Protein 1XSQ (pdb70)

GO terms:
  GO:0050385 ureidoglycolate lyase activity (F, IDA)

Solvent-accessible surface area: 14877 Å² total

Nearest PDB structures (foldseek):
  1xsq-assembly1_A  TM=1.007E+00  e=2.973E-30  Escherichia coli
  1yqc-assembly1_B  TM=9.927E-01  e=8.361E-27  Escherichia coli O157:H7
  1xsr-assembly1_B  TM=9.888E-01  e=1.664E-26  Shigella flexneri
  2bdr-assembly1_B  TM=9.457E-01  e=3.604E-17  Pseudomonas putida KT2440
  4lej-assembly1_A  TM=6.011E-01  e=1.076E-01  Pinus koraiensis

InterPro domains:
  IPR007247 Ureidoglycolate lyase [PF04115] (2-153)
  IPR007247 Ureidoglycolate lyase [PIRSF017306] (1-160)
  IPR007247 Ureidoglycolate lyase [PTHR21221] (2-156)
  IPR011051 RmlC-like cupin domain superfamily [SSF51182] (2-156)
  IPR023525 Ureidoglycolate lyase, bacterial [MF_00616] (1-160)
  IPR024060 Ureidoglycolate lyase domain superfamily [G3DSA:2.60.120.480] (1-160)
  IPR047233 Ureidoglycolate amidohydrolase, cupin domain [cd20298] (52-141)

Foldseek 3Di:
DAEAAADDQVLCVVFFFKDFDPPADFDPPVTGRPDRGDKAFAPDPDKDKDKDWAFADDPQDKDWKWKFAQGIKKKWAWCLAKFKKWWAADDPAGDVVRTHMYIYDSRIITIGGHGIIIHDDHGHPGTIIITMMMRPVRMDMDTDPIDGYDYD/DAEAAADDQVLCVVFFFKDFDPPADFDPPVTHRPDRGDWFADPPFDKDKDKDWAFADDPFDKFWKWKFAQGTKKKWAKCLFKAKKWWAADDVGGPVVRIHMYIYDSRIITIGDHRIIIHPDHGHPGTIIITMIMGDPPMDMGTHHMDGYDHDD

Organism: Escherichia coli (strain K12) (NCBI:txid83333)

Secondary structure (DSSP, 8-state):
-EEEEE--HHHHTTTEEEE--TT---EE--EEEEEEEEE-BSS-S-EEEEEEEEPBPPSSPEEEEEEE-TTB-EEEE------EEEEEE-SSS-EEEEEEEEE--SS-EEEEPTT-EEPPP-BSSS-EEEEEEE-----EEEEEEEEEEE--/-EEEEE--HHHHTTTEEEE--TT---EE--EEEEEEEEE-B-TT--EEEEEEEEPEEPSS-EEEEEEE-TTB-EEEE------EEEEE--SSS--GGG-EEEE--SS-EEEEPTT-EEPPP-EESS-EEEEEEE-----EEEEEEEEEEE---

B-factor: mean 22.21, std 9.56, range [7.71, 62.04]

Structure (mmCIF, N/CA/C/O backbone):
data_1XSQ
#
_entry.id   1XSQ
#
_cell.length_a   43.194
_cell.length_b   45.273
_cell.length_c   51.801
_cell.angle_alpha   100.70
_cell.angle_beta   99.84
_cell.angle_gamma   117.19
#
_symmetry.space_group_name_H-M   'P 1'
#
loop_
_entity.id
_entity.type
_entity.pdbx_description
1 polymer 'Ureidoglycolate hydrolase'
2 water water
#
loop_
_atom_site.group_PDB
_atom_site.id
_atom_site.type_symbol
_atom_site.label_atom_id
_atom_site.label_alt_id
_atom_site.label_comp_id
_atom_site.label_asym_id
_atom_site.label_entity_id
_atom_site.label_seq_id
_atom_site.pdbx_PDB_ins_code
_atom_site.Cartn_x
_atom_site.Cartn_y
_atom_site.Cartn_z
_atom_site.occupancy
_atom_site.B_iso_or_equiv
_atom_site.auth_seq_id
_atom_site.auth_comp_id
_atom_site.auth_asym_id
_atom_site.auth_atom_id
_atom_site.pdbx_PDB_model_num
ATOM 9 N N . LYS A 1 2 ? 15.216 55.787 27.779 1.00 34.81 2 LYS A N 1
ATOM 10 C CA . LYS A 1 2 ? 15.729 55.970 26.426 1.00 32.52 2 LYS A CA 1
ATOM 11 C C . LYS A 1 2 ? 16.684 54.853 26.023 1.00 29.27 2 LYS A C 1
ATOM 12 O O . LYS A 1 2 ? 17.665 54.569 26.717 1.00 28.76 2 LYS A O 1
ATOM 18 N N . LEU A 1 3 ? 16.381 54.211 24.900 1.00 25.53 3 LEU A N 1
ATOM 19 C CA . LEU A 1 3 ? 17.215 53.140 24.379 1.00 22.51 3 LEU A CA 1
ATOM 20 C C . LEU A 1 3 ? 17.874 53.707 23.128 1.00 20.24 3 LEU A C 1
ATOM 21 O O . LEU A 1 3 ? 17.227 53.831 22.085 1.00 17.58 3 LEU A O 1
ATOM 26 N N . GLN A 1 4 ? 19.154 54.054 23.236 1.00 19.32 4 GLN A N 1
ATOM 27 C CA . GLN A 1 4 ? 19.891 54.643 22.119 1.00 20.02 4 GLN A CA 1
ATOM 28 C C . GLN A 1 4 ? 20.211 53.634 21.023 1.00 18.94 4 GLN A C 1
ATOM 29 O O . GLN A 1 4 ? 20.833 52.606 21.285 1.00 19.20 4 GLN A O 1
ATOM 35 N N . VAL A 1 5 ? 19.799 53.934 19.796 1.00 17.23 5 VAL A N 1
ATOM 36 C CA . VAL A 1 5 ? 20.047 53.032 18.674 1.00 15.38 5 VAL A CA 1
ATOM 37 C C . VAL A 1 5 ? 21.428 53.311 18.083 1.00 17.21 5 VAL A C 1
ATOM 38 O O . VAL A 1 5 ? 21.702 54.412 17.604 1.00 17.57 5 VAL A O 1
ATOM 42 N N . LEU A 1 6 ? 22.299 52.307 18.122 1.00 15.95 6 LEU A N 1
ATOM 43 C CA . LEU A 1 6 ? 23.661 52.456 17.623 1.00 15.27 6 LEU A CA 1
ATOM 44 C C . LEU A 1 6 ? 23.919 51.697 16.324 1.00 16.47 6 LEU A C 1
ATOM 45 O O . LEU A 1 6 ? 23.146 50.814 15.946 1.00 14.67 6 LEU A O 1
ATOM 50 N N . PRO A 1 7 ? 25.003 52.048 15.610 1.00 15.60 7 PRO A N 1
ATOM 51 C CA . PRO A 1 7 ? 25.320 51.365 14.352 1.00 14.83 7 PRO A CA 1
ATOM 52 C C . PRO A 1 7 ? 25.560 49.876 14.551 1.00 12.89 7 PRO A C 1
ATOM 53 O O . PRO A 1 7 ? 26.282 49.464 15.462 1.00 15.15 7 PRO A O 1
ATOM 57 N N . LEU A 1 8 ? 24.969 49.065 13.684 1.00 13.44 8 LEU A N 1
ATOM 58 C CA . LEU A 1 8 ? 25.145 47.626 13.784 1.00 13.27 8 LEU A CA 1
ATOM 59 C C . LEU A 1 8 ? 26.531 47.209 13.294 1.00 12.05 8 LEU A C 1
ATOM 60 O O . LEU A 1 8 ? 27.004 47.680 12.259 1.00 14.59 8 LEU A O 1
ATOM 65 N N . SER A 1 9 ? 27.186 46.335 14.051 1.00 14.14 9 SER A N 1
ATOM 66 C CA . SER A 1 9 ? 28.493 45.817 13.661 1.00 14.98 9 SER A CA 1
ATOM 67 C C . SER A 1 9 ? 28.537 44.374 14.150 1.00 14.29 9 SER A C 1
ATOM 68 O O . SER A 1 9 ? 27.850 44.019 15.109 1.00 15.14 9 SER A O 1
ATOM 71 N N . GLN A 1 10 ? 29.324 43.539 13.481 1.00 16.20 10 GLN A N 1
ATOM 72 C CA . GLN A 1 10 ? 29.436 42.139 13.874 1.00 16.63 10 GLN A CA 1
ATOM 73 C C . GLN A 1 10 ? 29.984 41.989 15.293 1.00 17.73 10 GLN A C 1
ATOM 74 O O . GLN A 1 10 ? 29.482 41.184 16.074 1.00 16.95 10 GLN A O 1
ATOM 80 N N . GLU A 1 11 ? 31.003 42.770 15.636 1.00 19.32 11 GLU A N 1
ATOM 81 C CA . GLU A 1 11 ? 31.585 42.662 16.968 1.00 21.29 11 GLU A CA 1
ATOM 82 C C . GLU A 1 11 ? 30.586 42.999 18.083 1.00 19.95 11 GLU A C 1
ATOM 83 O O . GLU A 1 11 ? 30.597 42.376 19.146 1.00 20.48 11 GLU A O 1
ATOM 89 N N . ALA A 1 12 ? 29.697 43.959 17.839 1.00 18.61 12 ALA A N 1
ATOM 90 C CA . ALA A 1 12 ? 28.720 44.334 18.853 1.00 17.80 12 ALA A CA 1
ATOM 91 C C . ALA A 1 12 ? 27.498 43.419 18.883 1.00 17.45 12 ALA A C 1
ATOM 92 O O . ALA A 1 12 ? 26.837 43.282 19.914 1.00 17.49 12 ALA A O 1
ATOM 94 N N . PHE A 1 13 ? 27.223 42.777 17.755 1.00 16.85 13 PHE A N 1
ATOM 95 C CA . PHE A 1 13 ? 26.061 41.904 17.617 1.00 15.08 13 PHE A CA 1
ATOM 96 C C . PHE A 1 13 ? 26.333 40.429 17.882 1.00 15.90 13 PHE A C 1
ATOM 97 O O . PHE A 1 13 ? 25.400 39.679 18.181 1.00 14.24 13 PHE A O 1
ATOM 105 N N . SER A 1 14 ? 27.598 40.022 17.778 1.00 16.16 14 SER A N 1
ATOM 106 C CA . SER A 1 14 ? 27.978 38.617 17.926 1.00 17.36 14 SER A CA 1
ATOM 107 C C . SER A 1 14 ? 27.399 37.838 19.099 1.00 17.76 14 SER A C 1
ATOM 108 O O . SER A 1 14 ? 27.240 36.619 19.003 1.00 17.59 14 SER A O 1
ATOM 111 N N . ALA A 1 15 ? 27.082 38.506 20.203 1.00 16.64 15 ALA A N 1
ATOM 112 C CA . ALA A 1 15 ? 26.523 37.797 21.355 1.00 17.72 15 ALA A CA 1
ATOM 113 C C . ALA A 1 15 ? 25.034 37.483 21.168 1.00 18.05 15 ALA A C 1
ATOM 114 O O . ALA A 1 15 ? 24.459 36.673 21.899 1.00 18.34 15 ALA A O 1
ATOM 116 N N . TYR A 1 16 ? 24.419 38.107 20.170 1.00 15.33 16 TYR A N 1
ATOM 117 C CA . TYR A 1 16 ? 22.986 37.920 19.923 1.00 14.60 16 TYR A CA 1
ATOM 118 C C . TYR A 1 16 ? 22.680 37.160 18.643 1.00 12.56 16 TYR A C 1
ATOM 119 O O . TYR A 1 16 ? 21.591 36.594 18.492 1.00 12.62 16 TYR A O 1
ATOM 128 N N . GLY A 1 17 ? 23.623 37.191 17.713 1.00 11.61 17 GLY A N 1
ATOM 129 C CA . GLY A 1 17 ? 23.435 36.520 16.441 1.00 13.15 17 GLY A CA 1
ATOM 130 C C . GLY A 1 17 ? 24.547 36.909 15.500 1.00 12.01 17 GLY A C 1
ATOM 131 O O . GLY A 1 17 ? 25.653 37.247 15.933 1.00 9.91 17 GLY A O 1
ATOM 132 N N . ASP A 1 18 ? 24.281 36.853 14.206 1.00 9.50 18 ASP A N 1
ATOM 133 C CA . ASP A 1 18 ? 25.299 37.220 13.247 1.00 11.88 18 ASP A CA 1
ATOM 134 C C . ASP A 1 18 ? 24.797 38.223 12.246 1.00 10.81 18 ASP A C 1
ATOM 135 O O . ASP A 1 18 ? 23.616 38.236 11.891 1.00 12.34 18 ASP A O 1
ATOM 140 N N . VAL A 1 19 ? 25.706 39.089 11.825 1.00 11.25 19 VAL A N 1
ATOM 141 C CA . VAL A 1 19 ? 25.391 40.099 10.840 1.00 11.43 19 VAL A CA 1
ATOM 142 C C . VAL A 1 19 ? 25.762 39.542 9.474 1.00 12.08 19 VAL A C 1
ATOM 143 O O . VAL A 1 19 ? 26.887 39.087 9.240 1.00 13.34 19 VAL A O 1
ATOM 147 N N . ILE A 1 20 ? 24.791 39.569 8.573 1.00 11.43 20 ILE A N 1
ATOM 148 C CA . ILE A 1 20 ? 24.980 39.076 7.220 1.00 11.90 20 ILE A CA 1
ATOM 149 C C . ILE A 1 20 ? 25.435 40.244 6.344 1.00 12.66 20 ILE A C 1
ATOM 150 O O . ILE A 1 20 ? 24.642 41.111 6.000 1.00 13.82 20 ILE A O 1
ATOM 155 N N . GLU A 1 21 ? 26.719 40.252 5.984 1.00 11.78 21 GLU A N 1
ATOM 156 C CA . GLU A 1 21 ? 27.292 41.338 5.183 1.00 11.26 21 GLU A CA 1
ATOM 157 C C . GLU A 1 21 ? 28.592 40.884 4.500 1.00 12.51 21 GLU A C 1
ATOM 158 O O . GLU A 1 21 ? 29.106 39.806 4.797 1.00 12.70 21 GLU A O 1
ATOM 164 N N . THR A 1 22 ? 29.128 41.709 3.602 1.00 12.08 22 THR A N 1
ATOM 165 C CA . THR A 1 22 ? 30.371 41.363 2.901 1.00 15.08 22 THR A CA 1
ATOM 166 C C . THR A 1 22 ? 31.573 42.205 3.336 1.00 16.94 22 THR A C 1
ATOM 167 O O . THR A 1 22 ? 32.718 41.779 3.183 1.00 15.86 22 THR A O 1
ATOM 171 N N . GLN A 1 23 ? 31.306 43.391 3.875 1.00 18.59 23 GLN A N 1
ATOM 172 C CA . GLN A 1 23 ? 32.354 44.311 4.313 1.00 22.69 23 GLN A CA 1
ATOM 173 C C . GLN A 1 23 ? 33.405 43.709 5.245 1.00 21.50 23 GLN A C 1
ATOM 174 O O . GLN A 1 23 ? 33.097 43.275 6.357 1.00 22.25 23 GLN A O 1
ATOM 180 N N . GLN A 1 24 ? 34.651 43.690 4.776 1.00 22.08 24 GLN A N 1
ATOM 181 C CA . GLN A 1 24 ? 35.772 43.175 5.558 1.00 21.62 24 GLN A CA 1
ATOM 182 C C . GLN A 1 24 ? 35.633 41.713 5.984 1.00 19.77 24 GLN A C 1
ATOM 183 O O . GLN A 1 24 ? 36.244 41.285 6.966 1.00 19.44 24 GLN A O 1
ATOM 189 N N . ARG A 1 25 ? 34.834 40.948 5.247 1.00 17.11 25 ARG A N 1
ATOM 190 C CA . ARG A 1 25 ? 34.626 39.535 5.558 1.00 16.70 25 ARG A CA 1
ATOM 191 C C . ARG A 1 25 ? 35.465 38.649 4.638 1.00 15.95 25 ARG A C 1
ATOM 192 O O . ARG A 1 25 ? 35.662 38.969 3.461 1.00 17.69 25 ARG A O 1
ATOM 200 N N . ASP A 1 26 ? 35.967 37.544 5.181 1.00 16.88 26 ASP A N 1
ATOM 201 C CA . ASP A 1 26 ? 36.777 36.618 4.402 1.00 15.48 26 ASP A CA 1
ATOM 202 C C . ASP A 1 26 ? 35.944 35.986 3.296 1.00 15.98 26 ASP A C 1
ATOM 203 O O . ASP A 1 26 ? 34.751 35.737 3.464 1.00 15.98 26 ASP A O 1
ATOM 208 N N . PHE A 1 27 ? 36.577 35.721 2.163 1.00 15.05 27 PHE A N 1
ATOM 209 C CA . PHE A 1 27 ? 35.865 35.102 1.053 1.00 13.91 27 PHE A CA 1
ATOM 210 C C . PHE A 1 27 ? 36.788 34.217 0.240 1.00 16.30 27 PHE A C 1
ATOM 211 O O . PHE A 1 27 ? 38.012 34.297 0.366 1.00 15.81 27 PHE A O 1
ATOM 219 N N . PHE A 1 28 ? 36.191 33.362 -0.581 1.00 16.43 28 PHE A N 1
ATOM 220 C CA . PHE A 1 28 ? 36.953 32.475 -1.447 1.00 18.43 28 PHE A CA 1
ATOM 221 C C . PHE A 1 28 ? 36.840 33.002 -2.864 1.00 18.77 28 PHE A C 1
ATOM 222 O O . PHE A 1 28 ? 35.751 33.389 -3.303 1.00 18.33 28 PHE A O 1
ATOM 230 N N . HIS A 1 29 ? 37.956 33.026 -3.583 1.00 18.27 29 HIS A N 1
ATOM 231 C CA . HIS A 1 29 ? 37.936 33.468 -4.971 1.00 20.29 29 HIS A CA 1
ATOM 232 C C . HIS A 1 29 ? 37.461 32.265 -5.786 1.00 21.64 29 HIS A C 1
ATOM 233 O O . HIS A 1 29 ? 38.084 31.200 -5.754 1.00 20.84 29 HIS A O 1
ATOM 240 N N . ILE A 1 30 ? 36.356 32.434 -6.507 1.00 23.09 30 ILE A N 1
ATOM 241 C CA . ILE A 1 30 ? 35.794 31.364 -7.329 1.00 26.30 30 ILE A CA 1
ATOM 242 C C . ILE A 1 30 ? 35.886 31.735 -8.811 1.00 26.76 30 ILE A C 1
ATOM 243 O O . ILE A 1 30 ? 36.285 30.915 -9.645 1.00 30.21 30 ILE A O 1
ATOM 248 N N . VAL A 1 35 ? 33.658 35.004 -9.252 1.00 22.50 35 VAL A N 1
ATOM 249 C CA . VAL A 1 35 ? 32.754 34.908 -8.110 1.00 20.59 35 VAL A CA 1
ATOM 250 C C . VAL A 1 35 ? 33.517 34.953 -6.793 1.00 20.24 35 VAL A C 1
ATOM 251 O O . VAL A 1 35 ? 34.476 34.203 -6.596 1.00 19.06 35 VAL A O 1
ATOM 255 N N . GLU A 1 36 ? 33.090 35.843 -5.904 1.00 17.80 36 GLU A N 1
ATOM 256 C CA . GLU A 1 36 ? 33.695 35.965 -4.586 1.00 16.90 36 GLU A CA 1
ATOM 257 C C . GLU A 1 36 ? 32.663 35.410 -3.621 1.00 15.44 36 GLU A C 1
ATOM 258 O O . GLU A 1 36 ? 31.567 35.961 -3.480 1.00 15.34 36 GLU A O 1
ATOM 264 N N . ARG A 1 37 ? 33.008 34.307 -2.974 1.00 13.29 37 ARG A N 1
ATOM 265 C CA . ARG A 1 37 ? 32.101 33.656 -2.041 1.00 14.54 37 ARG A CA 1
ATOM 266 C C . ARG A 1 37 ? 32.371 34.058 -0.595 1.00 13.91 37 ARG A C 1
ATOM 267 O O . ARG A 1 37 ? 33.367 33.644 -0.002 1.00 15.19 37 ARG A O 1
ATOM 275 N N . TYR A 1 38 ? 31.490 34.882 -0.035 1.00 12.96 38 TYR A N 1
ATOM 276 C CA . TYR A 1 38 ? 31.630 35.302 1.356 1.00 12.09 38 TYR A CA 1
ATOM 277 C C . TYR A 1 38 ? 30.902 34.234 2.155 1.00 14.56 38 TYR A C 1
ATOM 278 O O . TYR A 1 38 ? 29.689 34.301 2.380 1.00 14.26 38 TYR A O 1
ATOM 287 N N . HIS A 1 39 ? 31.671 33.241 2.580 1.00 15.13 39 HIS A N 1
ATOM 288 C CA . HIS A 1 39 ? 31.147 32.084 3.281 1.00 15.61 39 HIS A CA 1
ATOM 289 C C . HIS A 1 39 ? 30.807 32.183 4.756 1.00 16.81 39 HIS A C 1
ATOM 290 O O . HIS A 1 39 ? 31.337 33.017 5.492 1.00 16.47 39 HIS A O 1
ATOM 297 N N . ASP A 1 40 ? 29.922 31.279 5.162 1.00 15.78 40 ASP A N 1
ATOM 298 C CA . ASP A 1 40 ? 29.470 31.129 6.538 1.00 19.18 40 ASP A CA 1
ATOM 299 C C . ASP A 1 40 ? 29.217 32.415 7.298 1.00 16.98 40 ASP A C 1
ATOM 300 O O . ASP A 1 40 ? 29.774 32.631 8.380 1.00 15.48 40 ASP A O 1
ATOM 305 N N . LEU A 1 41 ? 28.362 33.263 6.742 1.00 15.20 41 LEU A N 1
ATOM 306 C CA . LEU A 1 41 ? 28.030 34.525 7.385 1.00 14.61 41 LEU A CA 1
ATOM 307 C C . LEU A 1 41 ? 27.053 34.294 8.530 1.00 14.64 41 LEU A C 1
ATOM 308 O O . LEU A 1 41 ? 27.010 35.069 9.484 1.00 15.70 41 LEU A O 1
ATOM 313 N N . ALA A 1 42 ? 26.261 33.232 8.425 1.00 13.57 42 ALA A N 1
ATOM 314 C CA . ALA A 1 42 ? 25.293 32.892 9.460 1.00 13.81 42 ALA A CA 1
ATOM 315 C C . ALA A 1 42 ? 24.950 31.408 9.406 1.00 13.79 42 ALA A C 1
ATOM 316 O O . ALA A 1 42 ? 24.934 30.802 8.331 1.00 14.05 42 ALA A O 1
ATOM 318 N N . LEU A 1 43 ? 24.689 30.832 10.573 1.00 13.18 43 LEU A N 1
ATOM 319 C CA . LEU A 1 43 ? 24.345 29.421 10.689 1.00 12.90 43 LEU A CA 1
ATOM 320 C C . LEU A 1 43 ? 22.874 29.290 11.067 1.00 13.23 43 LEU A C 1
ATOM 321 O O . LEU A 1 43 ? 22.421 29.857 12.073 1.00 12.95 43 LEU A O 1
ATOM 326 N N . VAL A 1 44 ? 22.121 28.565 10.244 1.00 13.78 44 VAL A N 1
ATOM 327 C CA . VAL A 1 44 ? 20.702 28.358 10.499 1.00 15.17 44 VAL A CA 1
ATOM 328 C C . VAL A 1 44 ? 20.562 27.097 11.328 1.00 16.50 44 VAL A C 1
ATOM 329 O O . VAL A 1 44 ? 21.000 26.022 10.910 1.00 19.54 44 VAL A O 1
ATOM 333 N N . GLU A 1 45 ? 19.965 27.234 12.507 1.00 17.41 45 GLU A N 1
ATOM 334 C CA . GLU A 1 45 ? 19.768 26.104 13.406 1.00 16.96 45 GLU A CA 1
ATOM 335 C C . GLU A 1 45 ? 18.287 25.969 13.715 1.00 17.58 45 GLU A C 1
ATOM 336 O O . GLU A 1 45 ? 17.705 26.832 14.361 1.00 16.76 45 GLU A O 1
ATOM 342 N N . ILE A 1 46 ? 17.677 24.886 13.247 1.00 16.86 46 ILE A N 1
ATOM 343 C CA . ILE A 1 46 ? 16.260 24.662 13.488 1.00 16.61 46 ILE A CA 1
ATOM 344 C C . ILE A 1 46 ? 16.109 23.367 14.262 1.00 17.16 46 ILE A C 1
ATOM 345 O O . ILE A 1 46 ? 16.699 22.352 13.896 1.00 18.81 46 ILE A O 1
ATOM 350 N N . LEU A 1 47 ? 15.339 23.405 15.341 1.00 16.39 47 LEU A N 1
ATOM 351 C CA . LEU A 1 47 ? 15.126 22.207 16.141 1.00 16.31 47 LEU A CA 1
ATOM 352 C C . LEU A 1 47 ? 13.775 21.560 15.852 1.00 16.81 47 LEU A C 1
ATOM 353 O O . LEU A 1 47 ? 12.829 22.226 15.428 1.00 17.84 47 LEU A O 1
ATOM 358 N N . GLU A 1 48 ? 13.701 20.252 16.084 1.00 18.33 48 GLU A N 1
ATOM 359 C CA . GLU A 1 48 ? 12.470 19.491 15.890 1.00 19.93 48 GLU A CA 1
ATOM 360 C C . GLU A 1 48 ? 11.818 19.708 14.528 1.00 20.75 48 GLU A C 1
ATOM 361 O O . GLU A 1 48 ? 10.601 19.868 14.427 1.00 21.92 48 GLU A O 1
ATOM 367 N N . GLN A 1 49 ? 12.641 19.711 13.486 1.00 20.43 49 GLN A N 1
ATOM 368 C CA . GLN A 1 49 ? 12.177 19.885 12.117 1.00 22.10 49 GLN A CA 1
ATOM 369 C C . GLN A 1 49 ? 13.396 19.665 11.229 1.00 24.32 49 GLN A C 1
ATOM 370 O O . GLN A 1 49 ? 14.476 20.183 11.512 1.00 25.03 49 GLN A O 1
ATOM 376 N N . ASP A 1 50 ? 13.228 18.885 10.168 1.00 25.98 50 ASP A N 1
ATOM 377 C CA . ASP A 1 50 ? 14.339 18.575 9.276 1.00 27.08 50 ASP A CA 1
ATOM 378 C C . ASP A 1 50 ? 14.448 19.480 8.059 1.00 25.68 50 ASP A C 1
ATOM 379 O O . ASP A 1 50 ? 15.155 19.157 7.106 1.00 27.25 50 ASP A O 1
ATOM 384 N N . CYS A 1 51 ? 13.748 20.606 8.087 1.00 24.12 51 CYS A N 1
ATOM 385 C CA . CYS A 1 51 ? 13.793 21.542 6.972 1.00 22.78 51 CYS A CA 1
ATOM 386 C C . CYS A 1 51 ? 13.648 22.968 7.471 1.00 22.30 51 CYS A C 1
ATOM 387 O O . CYS A 1 51 ? 13.092 23.209 8.544 1.00 23.02 51 CYS A O 1
ATOM 390 N N . THR A 1 52 ? 14.159 23.904 6.679 1.00 19.39 52 THR A N 1
ATOM 391 C CA . THR A 1 52 ? 14.095 25.321 6.996 1.00 18.11 52 THR A CA 1
ATOM 392 C C . THR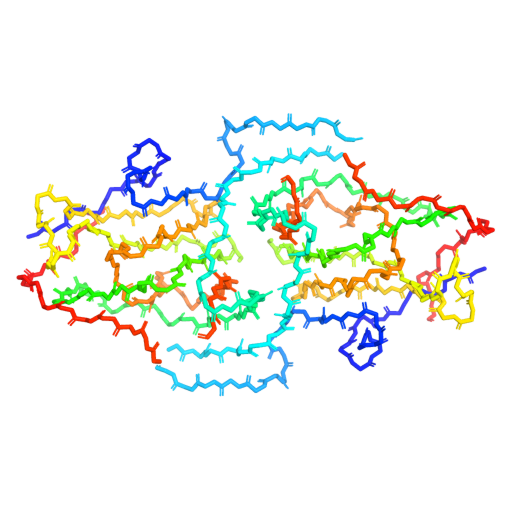 A 1 52 ? 13.185 25.963 5.955 1.00 16.06 52 THR A C 1
ATOM 393 O O . THR A 1 52 ? 13.153 25.528 4.803 1.00 14.58 52 THR A O 1
ATOM 397 N N . LEU A 1 53 ? 12.446 26.993 6.347 1.00 13.69 53 LEU A N 1
ATOM 398 C CA . LEU A 1 53 ? 11.541 27.647 5.413 1.00 13.16 53 LEU A CA 1
ATOM 399 C C . LEU A 1 53 ? 11.970 29.041 5.007 1.00 13.03 53 LEU A C 1
ATOM 400 O O . LEU A 1 53 ? 12.443 29.822 5.837 1.00 12.04 53 LEU A O 1
ATOM 405 N N . ILE A 1 54 ? 11.807 29.334 3.720 1.00 11.11 54 ILE A N 1
ATOM 406 C CA . ILE A 1 54 ? 12.124 30.653 3.177 1.00 11.08 54 ILE A CA 1
ATOM 407 C C . ILE A 1 54 ? 10.812 31.369 2.883 1.00 11.90 54 ILE A C 1
ATOM 408 O O . ILE A 1 54 ? 9.916 30.815 2.233 1.00 12.26 54 ILE A O 1
ATOM 413 N N . SER A 1 55 ? 10.703 32.599 3.371 1.00 11.69 55 SER A N 1
ATOM 414 C CA . SER A 1 55 ? 9.506 33.409 3.178 1.00 11.53 55 SER A CA 1
ATOM 415 C C . SER A 1 55 ? 9.908 34.864 2.983 1.00 11.76 55 SER A C 1
ATOM 416 O O . SER A 1 55 ? 11.087 35.204 3.072 1.00 11.53 55 SER A O 1
ATOM 419 N N . ILE A 1 56 ? 8.932 35.715 2.687 1.00 11.13 56 ILE A N 1
ATOM 420 C CA . ILE A 1 56 ? 9.197 37.141 2.540 1.00 11.35 56 ILE A CA 1
ATOM 421 C C . ILE A 1 56 ? 8.181 37.880 3.398 1.00 12.21 56 ILE A C 1
ATOM 422 O O . ILE A 1 56 ? 6.976 37.654 3.290 1.00 14.35 56 ILE A O 1
ATOM 427 N N . ASN A 1 57 ? 8.674 38.730 4.288 1.00 11.45 57 ASN A N 1
ATOM 428 C CA . ASN A 1 57 ? 7.795 39.511 5.138 1.00 11.22 57 ASN A CA 1
ATOM 429 C C . ASN A 1 57 ? 7.861 40.958 4.673 1.00 13.07 57 ASN A C 1
ATOM 430 O O . ASN A 1 57 ? 8.906 41.600 4.760 1.00 13.09 57 ASN A O 1
ATOM 435 N N . ARG A 1 58 ? 6.744 41.454 4.143 1.00 12.43 58 ARG A N 1
ATOM 436 C CA . ARG A 1 58 ? 6.655 42.829 3.668 1.00 12.75 58 ARG A CA 1
ATOM 437 C C . ARG A 1 58 ? 6.180 43.625 4.881 1.00 13.39 58 ARG A C 1
ATOM 438 O O . ARG A 1 58 ? 5.024 43.514 5.295 1.00 13.68 58 ARG A O 1
ATOM 446 N N . ALA A 1 59 ? 7.080 44.423 5.445 1.00 13.09 59 ALA A N 1
ATOM 447 C CA . ALA A 1 59 ? 6.782 45.169 6.656 1.00 14.39 59 ALA A CA 1
ATOM 448 C C . ALA A 1 59 ? 6.594 46.656 6.495 1.00 14.48 59 ALA A C 1
ATOM 449 O O . ALA A 1 59 ? 7.304 47.312 5.744 1.00 14.90 59 ALA A O 1
ATOM 451 N N . GLN A 1 60 ? 5.614 47.178 7.221 1.00 18.05 60 GLN A N 1
ATOM 452 C CA . GLN A 1 60 ? 5.323 48.600 7.200 1.00 20.26 60 GLN A CA 1
ATOM 453 C C . GLN A 1 60 ? 6.312 49.296 8.122 1.00 20.40 60 GLN A C 1
ATOM 454 O O . GLN A 1 60 ? 6.838 48.688 9.057 1.00 21.07 60 GLN A O 1
ATOM 460 N N . PRO A 1 61 ? 6.587 50.578 7.865 1.00 21.32 61 PRO A N 1
ATOM 461 C CA . PRO A 1 61 ? 7.525 51.309 8.716 1.00 22.68 61 PRO A CA 1
ATOM 462 C C . PRO A 1 61 ? 6.880 51.613 10.064 1.00 24.43 61 PRO A C 1
ATOM 463 O O . PRO A 1 61 ? 5.659 51.738 10.167 1.00 24.71 61 PRO A O 1
ATOM 467 N N . ALA A 1 62 ? 7.705 51.714 11.096 1.00 25.83 62 ALA A N 1
ATOM 468 C CA . ALA A 1 62 ? 7.210 52.002 12.433 1.00 28.35 62 ALA A CA 1
ATOM 469 C C . ALA A 1 62 ? 6.813 53.470 12.531 1.00 29.20 62 ALA A C 1
ATOM 470 O O . ALA A 1 62 ? 7.339 54.313 11.808 1.00 30.16 62 ALA A O 1
ATOM 472 N N . ASN A 1 63 ? 5.874 53.767 13.420 1.00 31.50 63 ASN A N 1
ATOM 473 C CA . ASN A 1 63 ? 5.436 55.139 13.620 1.00 33.43 63 ASN A CA 1
ATOM 474 C C . ASN A 1 63 ? 6.321 55.748 14.702 1.00 33.98 63 ASN A C 1
ATOM 475 O O . ASN A 1 63 ? 6.357 55.259 15.831 1.00 35.08 63 ASN A O 1
ATOM 480 N N . LEU A 1 64 ? 7.050 56.801 14.345 1.00 34.62 64 LEU A N 1
ATOM 481 C CA . LEU A 1 64 ? 7.940 57.475 15.286 1.00 35.99 64 LEU A CA 1
ATOM 482 C C . LEU A 1 64 ? 7.191 58.591 16.006 1.00 36.51 64 LEU A C 1
ATOM 483 O O . LEU A 1 64 ? 6.321 59.241 15.424 1.00 37.38 64 LEU A O 1
ATOM 488 N N . PRO A 1 65 ? 7.520 58.833 17.287 1.00 36.02 65 PRO A N 1
ATOM 489 C CA . PRO A 1 65 ? 8.537 58.141 18.088 1.00 34.92 65 PRO A CA 1
ATOM 490 C C . PRO A 1 65 ? 8.181 56.690 18.401 1.00 33.47 65 PRO A C 1
ATOM 491 O O . PRO A 1 65 ? 7.074 56.393 18.850 1.00 32.17 65 PRO A O 1
ATOM 495 N N . LEU A 1 66 ? 9.133 55.791 18.172 1.00 32.33 66 LEU A N 1
ATOM 496 C CA . LEU A 1 66 ? 8.916 54.377 18.428 1.00 32.36 66 LEU A CA 1
ATOM 497 C C . LEU A 1 66 ? 9.190 54.041 19.894 1.00 31.66 66 LEU A C 1
ATOM 498 O O . LEU A 1 66 ? 10.245 54.370 20.438 1.00 31.06 66 LEU A O 1
ATOM 503 N N . THR A 1 67 ? 8.221 53.388 20.521 1.00 31.02 67 THR A N 1
ATOM 504 C CA . THR A 1 67 ? 8.321 52.975 21.911 1.00 30.48 67 THR A CA 1
ATOM 505 C C . THR A 1 67 ? 8.002 51.485 21.954 1.00 29.93 67 THR A C 1
ATOM 506 O O . THR A 1 67 ? 6.998 51.049 21.395 1.00 30.97 67 THR A O 1
ATOM 510 N N . ILE A 1 68 ? 8.861 50.704 22.601 1.00 28.12 68 ILE A N 1
ATOM 511 C CA . ILE A 1 68 ? 8.639 49.265 22.698 1.00 27.42 68 ILE A CA 1
ATOM 512 C C . ILE A 1 68 ? 8.400 48.849 24.141 1.00 26.17 68 ILE A C 1
ATOM 513 O O . ILE A 1 68 ? 8.858 49.513 25.067 1.00 26.94 68 ILE A O 1
ATOM 518 N N . HIS A 1 69 ? 7.690 47.742 24.331 1.00 26.46 69 HIS A N 1
ATOM 519 C CA . HIS A 1 69 ? 7.399 47.271 25.677 1.00 25.28 69 HIS A CA 1
ATOM 520 C C . HIS A 1 69 ? 7.412 45.755 25.825 1.00 25.73 69 HIS A C 1
ATOM 521 O O . HIS A 1 69 ? 6.960 45.220 26.836 1.00 26.75 69 HIS A O 1
ATOM 528 N N . GLU A 1 70 ? 7.929 45.060 24.817 1.00 25.10 70 GLU A N 1
ATOM 529 C CA . GLU A 1 70 ? 8.001 43.607 24.885 1.00 23.53 70 GLU A CA 1
ATOM 530 C C . GLU A 1 70 ? 8.945 43.055 23.828 1.00 21.66 70 GLU A C 1
ATOM 531 O O . GLU A 1 70 ? 9.211 43.707 22.818 1.00 20.89 70 GLU A O 1
ATOM 537 N N . LEU A 1 71 ? 9.457 41.856 24.087 1.00 21.23 71 LEU A N 1
ATOM 538 C CA . LEU A 1 71 ? 10.365 41.171 23.173 1.00 18.23 71 LEU A CA 1
ATOM 539 C C . LEU A 1 71 ? 9.861 39.746 22.983 1.00 18.93 71 LEU A C 1
ATOM 540 O O . LEU A 1 71 ? 9.136 39.225 23.828 1.00 17.71 71 LEU A O 1
ATOM 545 N N . GLU A 1 72 ? 10.232 39.129 21.865 1.00 18.84 72 GLU A N 1
ATOM 546 C CA . GLU A 1 72 ? 9.822 37.759 21.564 1.00 20.03 72 GLU A CA 1
ATOM 547 C C . GLU A 1 72 ? 11.060 36.911 21.321 1.00 18.61 72 GLU A C 1
ATOM 548 O O . GLU A 1 72 ? 12.129 37.436 21.033 1.00 19.01 72 GLU A O 1
ATOM 554 N N . ARG A 1 73 ? 10.924 35.598 21.447 1.00 19.51 73 ARG A N 1
ATOM 555 C CA . ARG A 1 73 ? 12.055 34.728 21.179 1.00 19.82 73 ARG A CA 1
ATOM 556 C C . ARG A 1 73 ? 11.577 33.389 20.648 1.00 20.52 73 ARG A C 1
ATOM 557 O O . ARG A 1 73 ? 10.456 32.963 20.931 1.00 20.04 73 ARG A O 1
ATOM 565 N N . HIS A 1 74 ? 12.436 32.738 19.872 1.00 19.59 74 HIS A N 1
ATOM 566 C CA . HIS A 1 74 ? 12.122 31.446 19.279 1.00 20.36 74 HIS A CA 1
ATOM 567 C C . HIS A 1 74 ? 13.078 30.402 19.843 1.00 18.83 74 HIS A C 1
ATOM 568 O O . HIS A 1 74 ? 14.235 30.326 19.442 1.00 19.44 74 HIS A O 1
ATOM 575 N N . PRO A 1 75 ? 12.601 29.576 20.784 1.00 18.34 75 PRO A N 1
ATOM 576 C CA . PRO A 1 75 ? 13.440 28.542 21.393 1.00 18.93 75 PRO A CA 1
ATOM 577 C C . PRO A 1 75 ? 13.816 27.423 20.428 1.00 16.86 75 PRO A C 1
ATOM 578 O O . PRO A 1 75 ? 14.839 26.759 20.605 1.00 17.63 75 PRO A O 1
ATOM 582 N N . LEU A 1 76 ? 12.982 27.228 19.412 1.00 18.17 76 LEU A N 1
ATOM 583 C CA . LEU A 1 76 ? 13.189 26.158 18.440 1.00 17.57 76 LEU A CA 1
ATOM 584 C C . LEU A 1 76 ? 13.982 26.518 17.195 1.00 18.14 76 LEU A C 1
ATOM 585 O O . LEU A 1 76 ? 14.140 25.685 16.301 1.00 15.49 76 LEU A O 1
ATOM 590 N N . GLY A 1 77 ? 14.474 27.748 17.111 1.00 15.75 77 GLY A N 1
ATOM 591 C CA . GLY A 1 77 ? 15.252 28.080 15.940 1.00 15.42 77 GLY A CA 1
ATOM 592 C C . GLY A 1 77 ? 15.740 29.501 15.760 1.00 13.64 77 GLY A C 1
ATOM 593 O O . GLY A 1 77 ? 15.257 30.445 16.388 1.00 15.79 77 GLY A O 1
ATOM 594 N N . THR A 1 78 ? 16.743 29.622 14.901 1.00 13.02 78 THR A N 1
ATOM 595 C CA . THR A 1 78 ? 17.315 30.910 14.529 1.00 11.33 78 THR A CA 1
ATOM 596 C C . THR A 1 78 ? 16.297 31.582 13.607 1.00 11.65 78 THR A C 1
ATOM 597 O O . THR A 1 78 ? 15.381 30.933 13.092 1.00 12.57 78 THR A O 1
ATOM 601 N N . GLN A 1 79 ? 16.467 32.878 13.382 1.00 10.09 79 GLN A N 1
ATOM 602 C CA . GLN A 1 79 ? 15.580 33.610 12.497 1.00 11.67 79 GLN A CA 1
ATOM 603 C C . GLN A 1 79 ? 16.393 34.681 11.798 1.00 10.87 79 GLN A C 1
ATOM 604 O O . GLN A 1 79 ? 16.992 35.546 12.456 1.00 10.48 79 GLN A O 1
ATOM 610 N N . ALA A 1 80 ? 16.418 34.615 10.470 1.00 9.82 80 ALA A N 1
ATOM 611 C CA . ALA A 1 80 ? 17.173 35.569 9.669 1.00 10.72 80 ALA A CA 1
ATOM 612 C C . ALA A 1 80 ? 16.272 36.501 8.868 1.00 11.78 80 ALA A C 1
ATOM 613 O O . ALA A 1 80 ? 15.233 36.086 8.345 1.00 12.28 80 ALA A O 1
ATOM 615 N N . PHE A 1 81 ? 16.676 37.765 8.785 1.00 9.60 81 PHE A N 1
ATOM 616 C CA . PHE A 1 81 ? 15.952 38.773 8.028 1.00 8.49 81 PHE A CA 1
ATOM 617 C C . PHE A 1 81 ? 16.953 39.552 7.201 1.00 10.26 81 PHE A C 1
ATOM 618 O O . PHE A 1 81 ? 17.901 40.130 7.741 1.00 11.51 81 PHE A O 1
ATOM 626 N N . ILE A 1 82 ? 16.732 39.569 5.893 1.00 9.00 82 ILE A N 1
ATOM 627 C CA . ILE A 1 82 ? 17.606 40.293 4.981 1.00 10.68 82 ILE A CA 1
ATOM 628 C C . ILE A 1 82 ? 16.757 41.160 4.064 1.00 11.01 82 ILE A C 1
ATOM 629 O O . ILE A 1 82 ? 15.922 40.648 3.324 1.00 11.17 82 ILE A O 1
ATOM 634 N N . PRO A 1 83 ? 16.953 42.490 4.110 1.00 12.39 83 PRO A N 1
ATOM 635 C CA . PRO A 1 83 ? 16.169 43.377 3.247 1.00 13.52 83 PRO A CA 1
ATOM 636 C C . PRO A 1 83 ? 16.506 43.068 1.787 1.00 15.69 83 PRO A C 1
ATOM 637 O O . PRO A 1 83 ? 17.634 42.691 1.469 1.00 13.83 83 PRO A O 1
ATOM 649 N N . LYS A 1 85 ? 16.093 45.266 -0.950 1.00 17.22 85 LYS A N 1
ATOM 650 C CA . LYS A 1 85 ? 16.396 46.416 -1.790 1.00 18.37 85 LYS A CA 1
ATOM 651 C C . LYS A 1 85 ? 17.367 47.377 -1.113 1.00 18.24 85 LYS A C 1
ATOM 652 O O . LYS A 1 85 ? 17.286 48.591 -1.297 1.00 18.84 85 LYS A O 1
ATOM 658 N N . GLY A 1 86 ? 18.285 46.818 -0.327 1.00 16.93 86 GLY A N 1
ATOM 659 C CA . GLY A 1 86 ? 19.297 47.610 0.352 1.00 16.79 86 GLY A CA 1
ATOM 660 C C . GLY A 1 86 ? 18.801 48.572 1.412 1.00 16.09 86 GLY A C 1
ATOM 661 O O . GL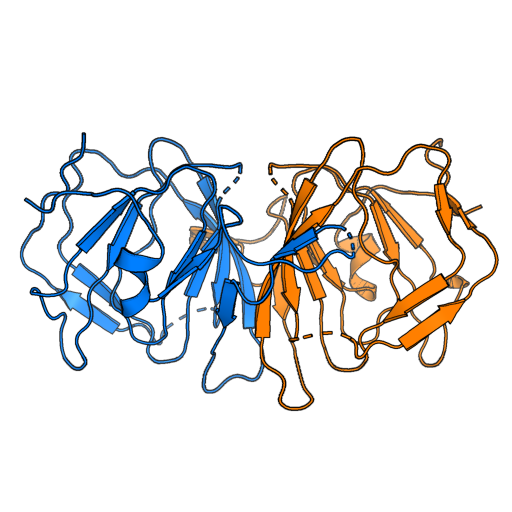Y A 1 86 ? 19.482 49.542 1.743 1.00 18.11 86 GLY A O 1
ATOM 662 N N . GLU A 1 87 ? 17.625 48.298 1.962 1.00 14.76 87 GLU A N 1
ATOM 663 C CA . GLU A 1 87 ? 17.048 49.167 2.974 1.00 14.71 87 GLU A CA 1
ATOM 664 C C . GLU A 1 87 ? 17.692 49.075 4.347 1.00 14.79 87 GLU A C 1
ATOM 665 O O . GLU A 1 87 ? 18.180 48.022 4.776 1.00 14.23 87 GLU A O 1
ATOM 671 N N . VAL A 1 88 ? 17.689 50.208 5.032 1.00 14.52 88 VAL A N 1
ATOM 672 C CA . VAL A 1 88 ? 18.204 50.283 6.383 1.00 13.40 88 VAL A CA 1
ATOM 673 C C . VAL A 1 88 ? 17.064 49.847 7.300 1.00 12.09 88 VAL A C 1
ATOM 674 O O . VAL A 1 88 ? 15.901 50.146 7.034 1.00 13.41 88 VAL A O 1
ATOM 678 N N . PHE A 1 89 ? 17.376 49.106 8.358 1.00 11.31 89 PHE A N 1
ATOM 679 C CA . PHE A 1 89 ? 16.327 48.733 9.299 1.00 10.74 89 PHE A CA 1
ATOM 680 C C . PHE A 1 89 ? 16.876 48.706 10.710 1.00 10.85 89 PHE A C 1
ATOM 681 O O . PHE A 1 89 ? 18.094 48.832 10.913 1.00 11.73 89 PHE A O 1
ATOM 689 N N . VAL A 1 90 ? 15.973 48.560 11.677 1.00 11.38 90 VAL A N 1
ATOM 690 C CA . VAL A 1 90 ? 16.323 48.582 13.089 1.00 12.29 90 VAL A CA 1
ATOM 691 C C . VAL A 1 90 ? 15.996 47.284 13.809 1.00 11.77 90 VAL A C 1
ATOM 692 O O . VAL A 1 90 ? 14.957 46.676 13.565 1.00 12.76 90 VAL A O 1
ATOM 696 N N . VAL A 1 91 ? 16.884 46.873 14.709 1.00 12.63 91 VAL A N 1
ATOM 697 C CA . VAL A 1 91 ? 16.685 45.649 15.472 1.00 12.33 91 VAL A CA 1
ATOM 698 C C . VAL A 1 91 ? 16.926 45.913 16.951 1.00 14.14 91 VAL A C 1
ATOM 699 O O . VAL A 1 91 ? 17.691 46.808 17.309 1.00 12.92 91 VAL A O 1
ATOM 703 N N . VAL A 1 92 ? 16.257 45.139 17.800 1.00 13.09 92 VAL A N 1
ATOM 704 C CA . VAL A 1 92 ? 16.416 45.255 19.244 1.00 12.60 92 VAL A CA 1
ATOM 705 C C . VAL A 1 92 ? 16.645 43.845 19.766 1.00 13.17 92 VAL A C 1
ATOM 706 O O . VAL A 1 92 ? 15.874 42.932 19.454 1.00 15.42 92 VAL A O 1
ATOM 710 N N . VAL A 1 93 ? 17.705 43.667 20.544 1.00 14.96 93 VAL A N 1
ATOM 711 C CA . VAL A 1 93 ? 18.048 42.350 21.071 1.00 14.17 93 VAL A CA 1
ATOM 712 C C . VAL A 1 93 ? 18.365 42.324 22.555 1.00 15.88 93 VAL A C 1
ATOM 713 O O . VAL A 1 93 ? 18.698 43.341 23.155 1.00 14.17 93 VAL A O 1
ATOM 717 N N . ALA A 1 94 ? 18.266 41.134 23.136 1.00 13.97 94 ALA A N 1
ATOM 718 C CA . ALA A 1 94 ? 18.581 40.941 24.541 1.00 15.65 94 ALA A CA 1
ATOM 719 C C . ALA A 1 94 ? 18.790 39.459 24.796 1.00 16.89 94 ALA A C 1
ATOM 720 O O . ALA A 1 94 ? 18.198 38.618 24.119 1.00 14.45 94 ALA A O 1
ATOM 722 N N . LEU A 1 95 ? 19.664 39.143 25.743 1.00 17.03 95 LEU A N 1
ATOM 723 C CA . LEU A 1 95 ? 19.901 37.753 26.109 1.00 19.05 95 LEU A CA 1
ATOM 724 C C . LEU A 1 95 ? 19.023 37.492 27.329 1.00 21.11 95 LEU A C 1
ATOM 725 O O . LEU A 1 95 ? 18.201 38.337 27.692 1.00 21.34 95 LEU A O 1
ATOM 730 N N . GLY A 1 96 ? 19.185 36.329 27.954 1.00 22.51 96 GLY A N 1
ATOM 731 C CA . GLY A 1 96 ? 18.376 35.997 29.113 1.00 24.37 96 GLY A CA 1
ATOM 732 C C . GLY A 1 96 ? 17.708 34.648 28.921 1.00 26.40 96 GLY A C 1
ATOM 733 O O . GLY A 1 96 ? 16.908 34.465 28.007 1.00 26.20 96 GLY A O 1
ATOM 734 N N . ASP A 1 97 ? 18.038 33.695 29.785 1.00 27.94 97 ASP A N 1
ATOM 735 C CA . ASP A 1 97 ? 17.475 32.356 29.684 1.00 30.37 97 ASP A CA 1
ATOM 736 C C . ASP A 1 97 ? 16.042 32.241 30.189 1.00 30.20 97 ASP A C 1
ATOM 737 O O . ASP A 1 97 ? 15.259 31.452 29.664 1.00 29.01 97 ASP A O 1
ATOM 742 N N . ASP A 1 98 ? 15.699 33.026 31.203 1.00 31.09 98 ASP A N 1
ATOM 743 C CA . ASP A 1 98 ? 14.349 33.011 31.756 1.00 32.48 98 ASP A CA 1
ATOM 744 C C . ASP A 1 98 ? 13.573 34.197 31.194 1.00 32.00 98 ASP A C 1
ATOM 745 O O . ASP A 1 98 ? 12.596 34.030 30.468 1.00 32.43 98 ASP A O 1
ATOM 750 N N . LYS A 1 99 ? 14.027 35.397 31.535 1.00 31.68 99 LYS A N 1
ATOM 751 C CA . LYS A 1 99 ? 13.404 36.632 31.069 1.00 30.17 99 LYS A CA 1
ATOM 752 C C . LYS A 1 99 ? 14.494 37.499 30.453 1.00 27.81 99 LYS A C 1
ATOM 753 O O . LYS A 1 99 ? 15.683 37.254 30.656 1.00 28.11 99 LYS A O 1
ATOM 759 N N . PRO A 1 100 ? 14.108 38.526 29.687 1.00 26.09 100 PRO A N 1
ATOM 760 C CA . PRO A 1 100 ? 15.125 39.384 29.077 1.00 26.06 100 PRO A CA 1
ATOM 761 C C . PRO A 1 100 ? 16.059 40.006 30.116 1.00 25.98 100 PRO A C 1
ATOM 762 O O . PRO A 1 100 ? 15.604 40.622 31.080 1.00 28.11 100 PRO A O 1
ATOM 766 N N . ASP A 1 101 ? 17.361 39.829 29.919 1.00 26.73 101 ASP A N 1
ATOM 767 C CA . ASP A 1 101 ? 18.368 40.394 30.812 1.00 26.73 101 ASP A CA 1
ATOM 768 C C . ASP A 1 101 ? 18.646 41.818 30.313 1.00 27.31 101 ASP A C 1
ATOM 769 O O . ASP A 1 101 ? 19.405 42.011 29.365 1.00 27.03 101 ASP A O 1
ATOM 774 N N . LEU A 1 102 ? 18.035 42.806 30.964 1.00 28.25 102 LEU A N 1
ATOM 775 C CA . LEU A 1 102 ? 18.172 44.213 30.576 1.00 27.31 102 LEU A CA 1
ATOM 776 C C . LEU A 1 102 ? 19.593 44.759 30.442 1.00 27.83 102 LEU A C 1
ATOM 777 O O . LEU A 1 102 ? 19.822 45.729 29.715 1.00 26.26 102 LEU A O 1
ATOM 782 N N . SER A 1 103 ? 20.548 44.148 31.133 1.00 26.40 103 SER A N 1
ATOM 783 C CA . SER A 1 103 ? 21.935 44.598 31.071 1.00 26.39 103 SER A CA 1
ATOM 784 C C . SER A 1 103 ? 22.524 44.244 29.711 1.00 24.24 103 SER A C 1
ATOM 785 O O . SER A 1 103 ? 23.633 44.662 29.364 1.00 21.93 103 SER A O 1
ATOM 788 N N . THR A 1 104 ? 21.762 43.470 28.946 1.00 23.30 104 THR A N 1
ATOM 789 C CA . THR A 1 104 ? 22.186 43.027 27.630 1.00 22.32 104 THR A CA 1
ATOM 790 C C . THR A 1 104 ? 21.304 43.612 26.540 1.00 20.65 104 THR A C 1
ATOM 791 O O . THR A 1 104 ? 21.478 43.295 25.368 1.00 19.50 104 THR A O 1
ATOM 795 N N . LEU A 1 105 ? 20.362 44.466 26.926 1.00 19.18 105 LEU A N 1
ATOM 796 C CA . LEU A 1 105 ? 19.451 45.078 25.961 1.00 17.94 105 LEU A CA 1
ATOM 797 C C . LEU A 1 105 ? 20.161 46.107 25.092 1.00 17.29 105 LEU A C 1
ATOM 798 O O . LEU A 1 105 ? 20.794 47.038 25.596 1.00 15.91 105 LEU A O 1
ATOM 803 N N . ARG A 1 106 ? 20.052 45.934 23.778 1.00 15.04 106 ARG A N 1
ATOM 804 C CA . ARG A 1 106 ? 20.689 46.849 22.836 1.00 13.23 106 ARG A CA 1
ATOM 805 C C . ARG A 1 106 ? 19.823 47.038 21.595 1.00 14.71 106 ARG A C 1
ATOM 806 O O . ARG A 1 106 ? 19.042 46.153 21.227 1.00 14.04 106 ARG A O 1
ATOM 814 N N . ALA A 1 107 ? 19.957 48.205 20.964 1.00 14.05 107 ALA A N 1
ATOM 815 C CA . ALA A 1 107 ? 19.228 48.531 19.736 1.00 13.04 107 ALA A CA 1
ATOM 816 C C . ALA A 1 107 ? 20.272 48.894 18.691 1.00 13.55 107 ALA A C 1
ATOM 817 O O . ALA A 1 107 ? 21.255 49.573 18.995 1.00 13.19 107 ALA A O 1
ATOM 819 N N . PHE A 1 108 ? 20.061 48.439 17.461 1.00 10.56 108 PHE A N 1
ATOM 820 C CA . PHE A 1 108 ? 21.001 48.688 16.377 1.00 11.76 108 PHE A CA 1
ATOM 821 C C . PHE A 1 108 ? 20.290 49.124 15.117 1.00 11.24 108 PHE A C 1
ATOM 822 O O . PHE A 1 108 ? 19.143 48.741 14.896 1.00 11.50 108 PHE A O 1
ATOM 830 N N . ILE A 1 109 ? 20.967 49.938 14.304 1.00 10.11 109 ILE A N 1
ATOM 831 C CA . ILE A 1 109 ? 20.412 50.370 13.027 1.00 12.91 109 ILE A CA 1
ATOM 832 C C . ILE A 1 109 ? 21.436 49.960 11.970 1.00 12.87 109 ILE A C 1
ATOM 833 O O . ILE A 1 109 ? 22.627 50.233 12.106 1.00 13.05 109 ILE A O 1
ATOM 838 N N . THR A 1 110 ? 20.979 49.279 10.927 1.00 11.57 110 THR A N 1
ATOM 839 C CA . THR A 1 110 ? 21.875 48.803 9.879 1.00 12.50 110 THR A CA 1
ATOM 840 C C . THR A 1 110 ? 22.338 49.892 8.915 1.00 13.23 110 THR A C 1
ATOM 841 O O . THR A 1 110 ? 21.856 51.027 8.972 1.00 12.89 110 THR A O 1
ATOM 845 N N . ASN A 1 111 ? 23.260 49.538 8.023 1.00 12.60 111 ASN A N 1
ATOM 846 C CA . ASN A 1 111 ? 23.784 50.497 7.048 1.00 13.25 111 ASN A CA 1
ATOM 847 C C . ASN A 1 111 ? 23.236 50.297 5.639 1.00 15.56 111 ASN A C 1
ATOM 848 O O . ASN A 1 111 ? 23.720 50.922 4.688 1.00 15.33 111 ASN A O 1
ATOM 853 N N . GLY A 1 112 ? 22.250 49.414 5.501 1.00 14.62 112 GLY A N 1
ATOM 854 C CA . GLY A 1 112 ? 21.658 49.158 4.200 1.00 14.34 112 GLY A CA 1
ATOM 855 C C . GLY A 1 112 ? 22.270 47.991 3.449 1.00 14.79 112 GLY A C 1
ATOM 856 O O . GLY A 1 112 ? 21.715 47.521 2.450 1.00 15.34 112 GLY A O 1
ATOM 857 N N . GLU A 1 113 ? 23.410 47.512 3.932 1.00 14.99 113 GLU A N 1
ATOM 858 C CA . GLU A 1 113 ? 24.103 46.403 3.288 1.00 13.85 113 GLU A CA 1
ATOM 859 C C . GLU A 1 113 ? 24.176 45.212 4.227 1.00 13.18 113 GLU A C 1
ATOM 860 O O . GLU A 1 113 ? 24.971 44.295 4.014 1.00 15.34 113 GLU A O 1
ATOM 866 N N . GLN A 1 114 ? 23.322 45.219 5.247 1.00 11.35 114 GLN A N 1
ATOM 867 C CA . GLN A 1 114 ? 23.317 44.163 6.249 1.00 11.52 114 GLN A CA 1
ATOM 868 C C . GLN A 1 114 ? 21.987 43.490 6.507 1.00 12.10 114 GLN A C 1
ATOM 869 O O . GLN A 1 114 ? 20.935 44.113 6.453 1.00 11.58 114 GLN A O 1
ATOM 875 N N . GLY A 1 115 ? 22.069 42.201 6.804 1.00 11.24 115 GLY A N 1
ATOM 876 C CA . GLY A 1 115 ? 20.904 41.427 7.184 1.00 10.22 115 GLY A CA 1
ATOM 877 C C . GLY A 1 115 ? 21.327 40.882 8.543 1.00 10.20 115 GLY A C 1
ATOM 878 O O . GLY A 1 115 ? 22.486 41.058 8.937 1.00 11.28 115 GLY A O 1
ATOM 879 N N . VAL A 1 116 ? 20.418 40.259 9.283 1.00 9.46 116 VAL A N 1
ATOM 880 C CA . VAL A 1 116 ? 20.772 39.690 10.584 1.00 10.08 116 VAL A CA 1
ATOM 881 C C . VAL A 1 116 ? 20.199 38.295 10.727 1.00 11.44 116 VAL A C 1
ATOM 882 O O . VAL A 1 116 ? 19.210 37.943 10.072 1.00 10.36 116 VAL A O 1
ATOM 886 N N . ASN A 1 117 ? 20.856 37.491 11.556 1.00 8.15 117 ASN A N 1
ATOM 887 C CA . ASN A 1 117 ? 20.374 36.154 11.888 1.00 10.16 117 ASN A CA 1
ATOM 888 C C . ASN A 1 117 ? 20.402 36.118 13.411 1.00 9.45 117 ASN A C 1
ATOM 889 O O . ASN A 1 117 ? 21.476 36.129 14.014 1.00 10.23 117 ASN A O 1
ATOM 894 N N . TYR A 1 118 ? 19.230 36.119 14.036 1.00 8.50 118 TYR A N 1
ATOM 895 C CA . TYR A 1 118 ? 19.161 36.051 15.493 1.00 10.15 118 TYR A CA 1
ATOM 896 C C . TYR A 1 118 ? 19.480 34.622 15.916 1.00 10.81 118 TYR A C 1
ATOM 897 O O . TYR A 1 118 ? 18.924 33.665 15.367 1.00 13.09 118 TYR A O 1
ATOM 906 N N . HIS A 1 119 ? 20.372 34.464 16.883 1.00 10.01 119 HIS A N 1
ATOM 907 C CA . HIS A 1 119 ? 20.684 33.118 17.351 1.00 13.65 119 HIS A CA 1
ATOM 908 C C . HIS A 1 119 ? 19.432 32.524 17.985 1.00 12.53 119 HIS A C 1
ATOM 909 O O . HIS A 1 119 ? 18.510 33.240 18.378 1.00 12.62 119 HIS A O 1
ATOM 916 N N . ARG A 1 120 ? 19.386 31.204 18.071 1.00 14.35 120 ARG A N 1
ATOM 917 C CA . ARG A 1 120 ? 18.235 30.557 18.669 1.00 15.43 120 ARG A CA 1
ATOM 918 C C . ARG A 1 120 ? 18.067 31.030 20.112 1.00 16.74 120 ARG A C 1
ATOM 919 O O . ARG A 1 120 ? 19.053 31.253 20.816 1.00 15.68 120 ARG A O 1
ATOM 927 N N . ASN A 1 121 ? 16.815 31.230 20.515 1.00 15.60 121 ASN A N 1
ATOM 928 C CA . ASN A 1 121 ? 16.458 31.631 21.875 1.00 18.18 121 ASN A CA 1
ATOM 929 C C . ASN A 1 121 ? 16.809 33.052 22.308 1.00 18.46 121 ASN A C 1
ATOM 930 O O . ASN A 1 121 ? 16.681 33.387 23.488 1.00 19.82 121 ASN A O 1
ATOM 935 N N . VAL A 1 122 ? 17.244 33.885 21.368 1.00 15.75 122 VAL A N 1
ATOM 936 C CA . VAL A 1 122 ? 17.610 35.262 21.692 1.00 14.90 122 VAL A CA 1
ATOM 937 C C . VAL A 1 122 ? 16.395 36.178 21.551 1.00 13.56 122 VAL A C 1
ATOM 938 O O . VAL A 1 122 ? 15.654 36.113 20.573 1.00 15.63 122 VAL A O 1
ATOM 942 N N . TRP A 1 123 ? 16.179 37.024 22.550 1.00 13.84 123 TRP A N 1
ATOM 943 C CA . TRP A 1 123 ? 15.044 37.934 22.523 1.00 12.43 123 TRP A CA 1
ATOM 944 C C . TRP A 1 123 ? 15.235 39.033 21.497 1.00 11.64 123 TRP A C 1
ATOM 945 O O . TRP A 1 123 ? 16.336 39.556 21.331 1.00 13.36 123 TRP A O 1
ATOM 956 N N . HIS A 1 124 ? 14.152 39.384 20.818 1.00 12.86 124 HIS A N 1
ATOM 957 C CA . HIS A 1 124 ? 14.199 40.462 19.846 1.00 13.38 124 HIS A CA 1
ATOM 958 C C . HIS A 1 124 ? 12.805 41.014 19.628 1.00 14.52 124 HIS A C 1
ATOM 959 O O . HIS A 1 124 ? 11.808 40.407 20.020 1.00 15.37 124 HIS A O 1
ATOM 966 N N . HIS A 1 125 ? 12.727 42.183 19.012 1.00 13.60 125 HIS A N 1
ATOM 967 C CA . HIS A 1 125 ? 11.431 42.794 18.793 1.00 15.92 125 HIS A CA 1
ATOM 968 C C . HIS A 1 125 ? 10.770 42.294 17.523 1.00 16.77 125 HIS A C 1
ATOM 969 O O . HIS A 1 125 ? 11.448 42.004 16.543 1.00 17.45 125 HIS A O 1
ATOM 976 N N . PRO A 1 126 ? 9.433 42.174 17.530 1.00 18.83 126 PRO A N 1
ATOM 977 C CA . PRO A 1 126 ? 8.745 41.710 16.325 1.00 19.33 126 PRO A CA 1
ATOM 978 C C . PRO A 1 126 ? 9.169 42.610 15.169 1.00 19.02 126 PRO A C 1
ATOM 979 O O . PRO A 1 126 ? 9.413 43.801 15.364 1.00 19.12 126 PRO A O 1
ATOM 983 N N . LEU A 1 127 ? 9.256 42.057 13.965 1.00 17.40 127 LEU A N 1
ATOM 984 C CA . LEU A 1 127 ? 9.702 42.859 12.838 1.00 16.74 127 LEU A CA 1
ATOM 985 C C . LEU A 1 127 ? 8.845 44.054 12.455 1.00 16.38 127 LEU A C 1
ATOM 986 O O . LEU A 1 127 ? 7.616 44.039 12.571 1.00 15.89 127 LEU A O 1
ATOM 991 N N . PHE A 1 128 ? 9.542 45.099 12.023 1.00 15.24 128 PHE A N 1
ATOM 992 C CA . PHE A 1 128 ? 8.955 46.346 11.545 1.00 15.83 128 PHE A CA 1
ATOM 993 C C . PHE A 1 128 ? 9.996 46.956 10.614 1.00 16.76 128 PHE A C 1
ATOM 994 O O . PHE A 1 128 ? 11.190 46.658 10.730 1.00 14.42 128 PHE A O 1
ATOM 1002 N N . ALA A 1 129 ? 9.557 47.784 9.672 1.00 17.13 129 ALA A N 1
ATOM 1003 C CA . ALA A 1 129 ? 10.485 48.404 8.740 1.00 18.28 129 ALA A CA 1
ATOM 1004 C C . ALA A 1 129 ? 10.866 49.798 9.215 1.00 18.96 129 ALA A C 1
ATOM 1005 O O . ALA A 1 129 ? 10.286 50.321 10.170 1.00 19.04 129 ALA A O 1
ATOM 1007 N N . TRP A 1 130 ? 11.836 50.392 8.535 1.00 18.75 130 TRP A N 1
ATOM 1008 C CA . TRP A 1 130 ? 12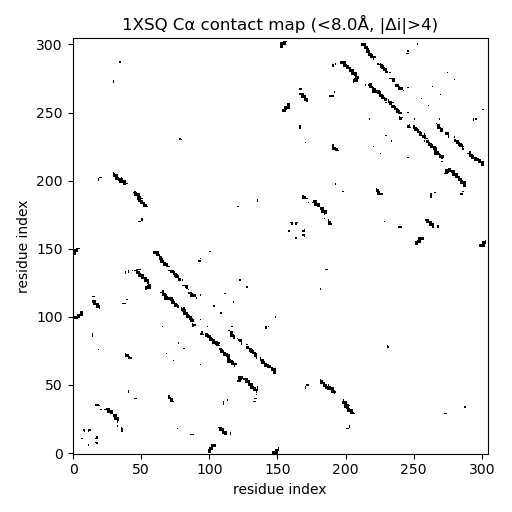.330 51.718 8.872 1.00 20.82 130 TRP A CA 1
ATOM 1009 C C . TRP A 1 130 ? 12.113 52.670 7.702 1.00 21.84 130 TRP A C 1
ATOM 1010 O O . TRP A 1 130 ? 12.607 52.432 6.600 1.00 21.60 130 TRP A O 1
ATOM 1021 N N . GLN A 1 131 ? 11.346 53.728 7.954 1.00 22.88 131 GLN A N 1
ATOM 1022 C CA . GLN A 1 131 ? 11.031 54.758 6.963 1.00 24.91 131 GLN A CA 1
ATOM 1023 C C . GLN A 1 131 ? 10.100 54.340 5.819 1.00 25.74 131 GLN A C 1
ATOM 1024 O O . GLN A 1 131 ? 9.103 55.019 5.554 1.00 25.68 131 GLN A O 1
ATOM 1030 N N . ARG A 1 132 ? 10.412 53.242 5.134 1.00 24.49 132 ARG A N 1
ATOM 1031 C CA . ARG A 1 132 ? 9.565 52.795 4.030 1.00 23.94 132 ARG A CA 1
ATOM 1032 C C . ARG A 1 132 ? 9.250 51.309 4.096 1.00 22.07 132 ARG A C 1
ATOM 1033 O O . ARG A 1 132 ? 9.958 50.534 4.752 1.00 19.12 132 ARG A O 1
ATOM 1041 N N . VAL A 1 133 ? 8.182 50.914 3.407 1.00 20.74 133 VAL A N 1
ATOM 1042 C CA . VAL A 1 133 ? 7.792 49.511 3.369 1.00 19.32 133 VAL A CA 1
ATOM 1043 C C . VAL A 1 133 ? 8.990 48.738 2.835 1.00 18.41 133 VAL A C 1
ATOM 1044 O O . VAL A 1 133 ? 9.578 49.111 1.819 1.00 19.23 133 VAL A O 1
ATOM 1048 N N . THR A 1 134 ? 9.344 47.664 3.530 1.00 16.27 134 THR A N 1
ATOM 1049 C CA . THR A 1 134 ? 10.495 46.856 3.155 1.00 15.68 134 THR A CA 1
ATOM 1050 C C . THR A 1 134 ? 10.156 45.368 3.08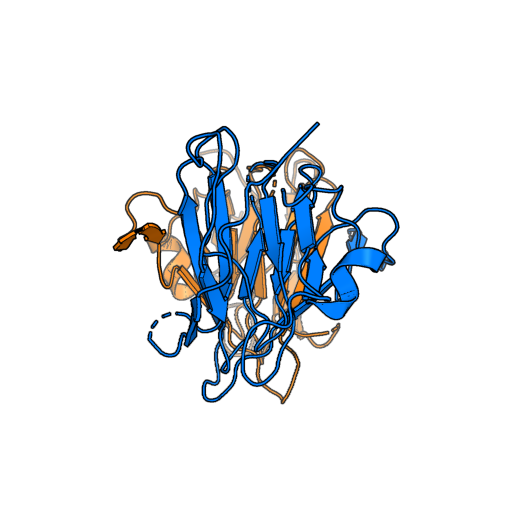7 1.00 13.77 134 THR A C 1
ATOM 1051 O O . THR A 1 134 ? 9.433 44.850 3.936 1.00 12.35 134 THR A O 1
ATOM 1055 N N . ASP A 1 135 ? 10.674 44.688 2.065 1.00 14.46 135 ASP A N 1
ATOM 1056 C CA . ASP A 1 135 ? 10.477 43.250 1.935 1.00 14.01 135 ASP A CA 1
ATOM 1057 C C . ASP A 1 135 ? 11.698 42.597 2.577 1.00 12.37 135 ASP A C 1
ATOM 1058 O O . ASP A 1 135 ? 12.831 42.918 2.216 1.00 14.19 135 ASP A O 1
ATOM 1063 N N . PHE A 1 136 ? 11.471 41.698 3.527 1.00 11.28 136 PHE A N 1
ATOM 1064 C CA . PHE A 1 136 ? 12.571 41.013 4.201 1.00 11.63 136 PHE A CA 1
ATOM 1065 C C . PHE A 1 136 ? 12.590 39.540 3.843 1.00 11.87 136 PHE A C 1
ATOM 1066 O O . PHE A 1 136 ? 11.631 38.810 4.138 1.00 11.66 136 PHE A O 1
ATOM 1074 N N . LEU A 1 137 ? 13.662 39.093 3.198 1.00 10.30 137 LEU A N 1
ATOM 1075 C CA . LEU A 1 137 ? 13.792 37.677 2.892 1.00 10.49 137 LEU A CA 1
ATOM 1076 C C . LEU A 1 137 ? 13.944 37.072 4.283 1.00 11.09 137 LEU A C 1
ATOM 1077 O O . LEU A 1 137 ? 14.802 37.503 5.069 1.00 10.99 137 LEU A O 1
ATOM 1082 N N . THR A 1 138 ? 13.115 36.084 4.597 1.00 10.55 138 THR A N 1
ATOM 1083 C CA . THR A 1 138 ? 13.125 35.477 5.917 1.00 10.55 138 THR A CA 1
ATOM 1084 C C . THR A 1 138 ? 13.497 33.996 5.892 1.00 9.31 138 THR A C 1
ATOM 1085 O O . THR A 1 138 ? 13.018 33.235 5.054 1.00 11.04 138 THR A O 1
ATOM 1089 N N . ILE A 1 139 ? 14.372 33.601 6.810 1.00 10.83 139 ILE A N 1
ATOM 1090 C CA . ILE A 1 139 ? 14.827 32.219 6.895 1.00 11.59 139 ILE A CA 1
ATOM 1091 C C . ILE A 1 139 ? 14.661 31.728 8.329 1.00 12.46 139 ILE A C 1
ATOM 1092 O O . ILE A 1 139 ? 15.398 32.154 9.222 1.00 12.35 139 ILE A O 1
ATOM 1097 N N . ASP A 1 140 ? 13.686 30.853 8.555 1.00 11.97 140 ASP A N 1
ATOM 1098 C CA . ASP A 1 140 ? 13.447 30.329 9.899 1.00 14.26 140 ASP A CA 1
ATOM 1099 C C . ASP A 1 140 ? 12.645 29.031 9.876 1.00 15.37 140 ASP A C 1
ATOM 1100 O O . ASP A 1 140 ? 12.456 28.435 8.820 1.00 13.93 140 ASP A O 1
ATOM 1105 N N . ARG A 1 141 ? 12.178 28.596 11.044 1.00 16.54 141 ARG A N 1
ATOM 1106 C CA . ARG A 1 141 ? 11.411 27.354 11.166 1.00 18.18 141 ARG A CA 1
ATOM 1107 C C . ARG A 1 141 ? 10.054 27.433 10.471 1.00 20.54 141 ARG A C 1
ATOM 1108 O O . ARG A 1 141 ? 9.461 26.406 10.138 1.00 20.67 141 ARG A O 1
ATOM 1116 N N . GLY A 1 142 ? 9.570 28.652 10.252 1.00 22.75 142 GLY A N 1
ATOM 1117 C CA . GLY A 1 142 ? 8.288 28.832 9.595 1.00 25.25 142 GLY A CA 1
ATOM 1118 C C . GLY A 1 142 ? 7.122 28.593 10.534 1.00 26.54 142 GLY A C 1
ATOM 1119 O O . GLY A 1 142 ? 7.208 28.907 11.720 1.00 28.98 142 GLY A O 1
ATOM 1120 N N . ASP A 1 145 ? 3.154 29.989 16.278 1.00 49.60 145 ASP A N 1
ATOM 1121 C CA . ASP A 1 145 ? 3.313 29.176 17.475 1.00 49.76 145 ASP A CA 1
ATOM 1122 C C . ASP A 1 145 ? 4.786 29.061 17.855 1.00 49.18 145 ASP A C 1
ATOM 1123 O O . ASP A 1 145 ? 5.662 29.504 17.112 1.00 49.33 145 ASP A O 1
ATOM 1128 N N . ASN A 1 146 ? 5.048 28.462 19.013 1.00 48.42 146 ASN A N 1
ATOM 1129 C CA . ASN A 1 146 ? 6.411 28.269 19.496 1.00 47.60 146 ASN A CA 1
ATOM 1130 C C . ASN A 1 146 ? 7.184 29.584 19.593 1.00 46.63 146 ASN A C 1
ATOM 1131 O O . ASN A 1 146 ? 8.342 29.664 19.185 1.00 47.20 146 ASN A O 1
ATOM 1136 N N . CYS A 1 147 ? 6.543 30.608 20.143 1.00 44.96 147 CYS A N 1
ATOM 1137 C CA . CYS A 1 147 ? 7.170 31.915 20.285 1.00 43.22 147 CYS A CA 1
ATOM 1138 C C . CYS A 1 147 ? 6.887 32.522 21.659 1.00 41.21 147 CYS A C 1
ATOM 1139 O O . CYS A 1 147 ? 5.746 32.870 21.966 1.00 41.37 147 CYS A O 1
ATOM 1142 N N . ASP A 1 148 ? 7.927 32.642 22.481 1.00 38.05 148 ASP A N 1
ATOM 1143 C CA . ASP A 1 148 ? 7.793 33.212 23.820 1.00 35.43 148 ASP A CA 1
ATOM 1144 C C . ASP A 1 148 ? 7.756 34.732 23.746 1.00 34.12 148 ASP A C 1
ATOM 1145 O O . ASP A 1 148 ? 8.462 35.338 22.940 1.00 31.63 148 ASP A O 1
ATOM 1150 N N . VAL A 1 149 ? 6.938 35.349 24.592 1.00 32.02 149 VAL A N 1
ATOM 1151 C CA . VAL A 1 149 ? 6.834 36.803 24.614 1.00 32.31 149 VAL A CA 1
ATOM 1152 C C . VAL A 1 149 ? 6.860 37.312 26.054 1.00 32.35 149 VAL A C 1
ATOM 1153 O O . VAL A 1 149 ? 6.062 36.883 26.888 1.00 32.75 149 VAL A O 1
ATOM 1157 N N . GLU A 1 150 ? 7.781 38.223 26.345 1.00 32.10 150 GLU A N 1
ATOM 1158 C CA . GLU A 1 150 ? 7.896 38.777 27.689 1.00 31.68 150 GLU A CA 1
ATOM 1159 C C . GLU A 1 150 ? 7.922 40.298 27.671 1.00 31.93 150 GLU A C 1
ATOM 1160 O O . GLU A 1 150 ? 8.434 40.915 26.735 1.00 30.92 150 GLU A O 1
ATOM 1166 N N . SER A 1 151 ? 7.364 40.902 28.713 1.00 31.52 151 SER A N 1
ATOM 1167 C CA . SER A 1 151 ? 7.320 42.352 28.809 1.00 31.42 151 SER A CA 1
ATOM 1168 C C . SER A 1 151 ? 8.640 42.910 29.321 1.00 30.60 151 SER A C 1
ATOM 1169 O O . SER A 1 151 ? 9.381 42.231 30.033 1.00 31.66 151 SER A O 1
ATOM 1172 N N . ILE A 1 152 ? 8.930 44.148 28.941 1.00 29.43 152 ILE A N 1
ATOM 1173 C CA . ILE A 1 152 ? 10.139 44.832 29.381 1.00 28.86 152 ILE A CA 1
ATOM 1174 C C . ILE A 1 152 ? 9.750 46.266 29.725 1.00 30.09 152 ILE A C 1
ATOM 1175 O O . ILE A 1 152 ? 8.722 46.755 29.270 1.00 28.34 152 ILE A O 1
ATOM 1180 N N . PRO A 1 153 ? 10.558 46.954 30.546 1.00 31.37 153 PRO A N 1
ATOM 1181 C CA . PRO A 1 153 ? 10.197 48.335 30.880 1.00 32.50 153 PRO A CA 1
ATOM 1182 C C . PRO A 1 153 ? 10.075 49.160 29.601 1.00 33.64 153 PRO A C 1
ATOM 1183 O O . PRO A 1 153 ? 10.838 48.957 28.655 1.00 33.56 153 PRO A O 1
ATOM 1187 N N . GLU A 1 154 ? 9.116 50.080 29.570 1.00 34.17 154 GLU A N 1
ATOM 1188 C CA . GLU A 1 154 ? 8.906 50.910 28.389 1.00 34.88 154 GLU A CA 1
ATOM 1189 C C . GLU A 1 154 ? 10.211 51.566 27.944 1.00 33.72 154 GLU A C 1
ATOM 1190 O O . GLU A 1 154 ? 10.805 52.351 28.680 1.00 33.83 154 GLU A O 1
ATOM 1196 N N . GLN A 1 155 ? 10.656 51.226 26.737 1.00 32.30 155 GLN A N 1
ATOM 1197 C CA . GLN A 1 155 ? 11.890 51.767 26.172 1.00 30.52 155 GLN A CA 1
ATOM 1198 C C . GLN A 1 155 ? 11.552 52.717 25.029 1.00 30.96 155 GLN A C 1
ATOM 1199 O O . GLN A 1 155 ? 10.700 52.415 24.195 1.00 31.20 155 GLN A O 1
ATOM 1205 N N . GLU A 1 156 ? 12.226 53.860 24.987 1.00 29.50 156 GLU A N 1
ATOM 1206 C CA . GLU A 1 156 ? 11.993 54.840 23.932 1.00 30.65 156 GLU A CA 1
ATOM 1207 C C . GLU A 1 156 ? 13.205 54.844 23.005 1.00 29.04 156 GLU A C 1
ATOM 1208 O O . GLU A 1 156 ? 14.284 55.293 23.386 1.00 29.06 156 GLU A O 1
ATOM 1214 N N . LEU A 1 157 ? 13.032 54.328 21.792 1.00 28.54 157 LEU A N 1
ATOM 1215 C CA . LEU A 1 157 ? 14.135 54.274 20.842 1.00 28.17 157 LEU A CA 1
ATOM 1216 C C . LEU A 1 157 ? 14.548 55.674 20.416 1.00 28.56 157 LEU A C 1
ATOM 1217 O O . LEU A 1 157 ? 13.722 56.463 19.956 1.00 28.43 157 LEU A O 1
ATOM 1222 N N . CYS A 1 158 ? 15.832 55.976 20.570 1.00 28.01 158 CYS A N 1
ATOM 1223 C CA . CYS A 1 158 ? 16.351 57.281 20.197 1.00 28.66 158 CYS A CA 1
ATOM 1224 C C . CYS A 1 158 ? 17.415 57.126 19.125 1.00 28.93 158 CYS A C 1
ATOM 1225 O O . CYS A 1 158 ? 18.306 56.286 19.244 1.00 27.16 158 CYS A O 1
ATOM 1228 N N . PHE A 1 159 ? 17.320 57.942 18.080 1.00 29.87 159 PHE A N 1
ATOM 1229 C CA . PHE A 1 159 ? 18.268 57.877 16.975 1.00 32.02 159 PHE A CA 1
ATOM 1230 C C . PHE A 1 159 ? 19.145 59.112 16.848 1.00 34.14 159 PHE A C 1
ATOM 1231 O O . PHE A 1 159 ? 19.222 59.930 17.762 1.00 35.58 159 PHE A O 1
ATOM 1239 N N . ALA A 1 160 ? 19.803 59.238 15.700 1.00 36.54 160 ALA A N 1
ATOM 1240 C CA . ALA A 1 160 ? 20.692 60.363 15.434 1.00 38.62 160 ALA A CA 1
ATOM 1241 C C . ALA A 1 160 ? 19.913 61.635 15.117 1.00 39.85 160 ALA A C 1
ATOM 1242 O O . ALA A 1 160 ? 20.119 62.187 14.014 1.00 41.50 160 ALA A O 1
ATOM 1252 N N . LYS B 1 2 ? 20.654 25.129 -29.644 1.00 22.86 2 LYS B N 1
ATOM 1253 C CA . LYS B 1 2 ? 19.989 26.338 -29.176 1.00 21.86 2 LYS B CA 1
ATOM 1254 C C . LYS B 1 2 ? 19.190 26.081 -27.908 1.00 20.61 2 LYS B C 1
ATOM 1255 O O . LYS B 1 2 ? 18.428 25.116 -27.826 1.00 20.38 2 LYS B O 1
ATOM 1261 N N . LEU B 1 3 ? 19.391 26.943 -26.914 1.00 17.36 3 LEU B N 1
ATOM 1262 C CA . LEU B 1 3 ? 18.689 26.853 -25.639 1.00 16.15 3 LEU B CA 1
ATOM 1263 C C . LEU B 1 3 ? 17.993 28.188 -25.407 1.00 16.55 3 LEU B C 1
ATOM 1264 O O . LEU B 1 3 ? 18.627 29.181 -25.031 1.00 15.73 3 LEU B O 1
ATOM 1269 N N . GLN B 1 4 ? 16.686 28.203 -25.638 1.00 15.16 4 GLN B N 1
ATOM 1270 C CA . GLN B 1 4 ? 15.890 29.411 -25.488 1.00 15.26 4 GLN B CA 1
ATOM 1271 C C . GLN B 1 4 ? 15.729 29.859 -24.042 1.00 15.64 4 GLN B C 1
ATOM 1272 O O . GLN B 1 4 ? 15.375 29.065 -23.167 1.00 16.80 4 GLN B O 1
ATOM 1278 N N . VAL B 1 5 ? 15.972 31.142 -23.795 1.00 13.79 5 VAL B N 1
ATOM 1279 C CA . VAL B 1 5 ? 15.823 31.690 -22.453 1.00 14.39 5 VAL B CA 1
ATOM 1280 C C . VAL B 1 5 ? 14.440 32.322 -22.340 1.00 16.56 5 VAL B C 1
ATOM 1281 O O . VAL B 1 5 ? 14.154 33.314 -23.008 1.00 19.21 5 VAL B O 1
ATOM 1285 N N . LEU B 1 6 ? 13.587 31.752 -21.493 1.00 16.24 6 LEU B N 1
ATOM 1286 C CA . LEU B 1 6 ? 12.230 32.260 -21.322 1.00 17.71 6 LEU B CA 1
ATOM 1287 C C . LEU B 1 6 ? 12.034 32.898 -19.951 1.00 17.19 6 LEU B C 1
ATOM 1288 O O . LEU B 1 6 ? 12.854 32.712 -19.051 1.00 16.28 6 LEU B O 1
ATOM 1293 N N . PRO B 1 7 ? 10.955 33.683 -19.780 1.00 17.02 7 PRO B N 1
ATOM 1294 C CA . PRO B 1 7 ? 10.701 34.327 -18.488 1.00 17.03 7 PRO B CA 1
ATOM 1295 C C . PRO B 1 7 ? 10.482 33.300 -17.383 1.00 15.34 7 PRO B C 1
ATOM 1296 O O . PRO B 1 7 ? 9.807 32.288 -17.578 1.00 17.43 7 PRO B O 1
ATOM 1300 N N . LEU B 1 8 ? 11.066 33.551 -16.219 1.00 13.71 8 LEU B N 1
ATOM 1301 C CA . LEU B 1 8 ? 10.902 32.634 -15.103 1.00 14.00 8 LEU B CA 1
ATOM 1302 C C . LEU B 1 8 ? 9.524 32.813 -14.463 1.00 15.12 8 LEU B C 1
ATOM 1303 O O . LEU B 1 8 ? 9.024 33.932 -14.318 1.00 16.60 8 LEU B O 1
ATOM 1308 N N . SER B 1 9 ? 8.899 31.698 -14.109 1.00 17.06 9 SER B N 1
ATOM 1309 C CA . SER B 1 9 ? 7.606 31.732 -13.437 1.00 16.62 9 SER B CA 1
ATOM 1310 C C . SER B 1 9 ? 7.532 30.469 -12.598 1.00 15.80 9 SER B C 1
ATOM 1311 O O . SER B 1 9 ? 8.176 29.468 -12.917 1.00 16.26 9 SER B O 1
ATOM 1314 N N . GLN B 1 10 ? 6.770 30.517 -11.512 1.00 16.77 10 GLN B N 1
ATOM 1315 C CA . GLN B 1 10 ? 6.638 29.358 -10.642 1.00 17.44 10 GLN B CA 1
ATOM 1316 C C . GLN B 1 10 ? 6.098 28.153 -11.410 1.00 18.46 10 GLN B C 1
ATOM 1317 O O . GLN B 1 10 ? 6.561 27.035 -11.213 1.00 17.01 10 GLN B O 1
ATOM 1323 N N . GLU B 1 11 ? 5.133 28.393 -12.297 1.00 20.13 11 GLU B N 1
ATOM 1324 C CA . GLU B 1 11 ? 4.524 27.326 -13.092 1.00 23.73 11 GLU B CA 1
ATOM 1325 C C . GLU B 1 11 ? 5.545 26.566 -13.932 1.00 22.30 11 GLU B C 1
ATOM 1326 O O . GLU B 1 11 ? 5.560 25.338 -13.956 1.00 22.91 11 GLU B O 1
ATOM 1332 N N . ALA B 1 12 ? 6.396 27.307 -14.629 1.00 19.84 12 ALA B N 1
ATOM 1333 C CA . ALA B 1 12 ? 7.402 26.698 -15.484 1.00 19.46 12 ALA B CA 1
ATOM 1334 C C . ALA B 1 12 ? 8.602 26.133 -14.731 1.00 18.66 12 ALA B C 1
ATOM 1335 O O . ALA B 1 12 ? 9.296 25.239 -15.225 1.00 18.47 12 ALA B O 1
ATOM 1337 N N . PHE B 1 13 ? 8.831 26.635 -13.522 1.00 17.30 13 PHE B N 1
ATOM 1338 C CA . PHE B 1 13 ? 9.981 26.218 -12.725 1.00 16.65 13 PHE B CA 1
ATOM 1339 C C . PHE B 1 13 ? 9.707 25.121 -11.690 1.00 16.96 13 PHE B C 1
ATOM 1340 O O . PHE B 1 13 ? 10.636 24.433 -11.250 1.00 15.08 13 PHE B O 1
ATOM 1348 N N . SER B 1 14 ? 8.439 24.960 -11.317 1.00 18.16 14 SER B N 1
ATOM 1349 C CA . SER B 1 14 ? 8.026 23.998 -10.291 1.00 19.67 14 SER B CA 1
ATOM 1350 C C . SER B 1 14 ? 8.681 22.618 -10.269 1.00 19.12 14 SER B C 1
ATOM 1351 O O . SER B 1 14 ? 8.914 22.069 -9.192 1.00 19.34 14 SER B O 1
ATOM 1354 N N . ALA B 1 15 ? 8.970 22.043 -11.430 1.00 17.87 15 ALA B N 1
ATOM 1355 C CA . ALA B 1 15 ? 9.586 20.716 -11.456 1.00 18.16 15 ALA B CA 1
ATOM 1356 C C . ALA B 1 15 ? 11.081 20.741 -11.150 1.00 17.60 15 ALA B C 1
ATOM 1357 O O . ALA B 1 15 ? 11.705 19.695 -10.954 1.00 17.74 15 ALA B O 1
ATOM 1359 N N . TYR B 1 16 ? 11.650 21.941 -11.092 1.00 15.09 16 TYR B N 1
ATOM 1360 C CA . TYR B 1 16 ? 13.080 22.094 -10.851 1.00 14.49 16 TYR B CA 1
ATOM 1361 C C . TYR B 1 16 ? 13.370 22.686 -9.480 1.00 13.86 16 TYR B C 1
ATOM 1362 O O . TYR B 1 16 ? 14.442 22.475 -8.919 1.00 13.94 16 TYR B O 1
ATOM 1371 N N . GLY B 1 17 ? 12.410 23.440 -8.965 1.00 14.28 17 GLY B N 1
ATOM 1372 C CA . GLY B 1 17 ? 12.585 24.073 -7.672 1.00 15.97 17 GLY B CA 1
ATOM 1373 C C . GLY B 1 17 ? 11.488 25.072 -7.384 1.00 17.04 17 GLY B C 1
ATOM 1374 O O . GLY B 1 17 ? 10.397 25.003 -7.963 1.00 13.84 17 GLY B O 1
ATOM 1375 N N . ASP B 1 18 ? 11.782 26.012 -6.488 1.00 13.86 18 ASP B N 1
ATOM 1376 C CA . ASP B 1 18 ? 10.815 27.028 -6.095 1.00 16.82 18 ASP B CA 1
ATOM 1377 C C . ASP B 1 18 ? 11.278 28.407 -6.536 1.00 14.38 18 ASP B C 1
ATOM 1378 O O . ASP B 1 18 ? 12.473 28.703 -6.520 1.00 13.86 18 ASP B O 1
ATOM 1383 N N . VAL B 1 19 ? 10.322 29.244 -6.925 1.00 11.86 19 VAL B N 1
ATOM 1384 C CA . VAL B 1 19 ? 10.607 30.624 -7.300 1.00 11.42 19 VAL B CA 1
ATOM 1385 C C . VAL B 1 19 ? 10.234 31.447 -6.064 1.00 11.36 19 VAL B C 1
ATOM 1386 O O . VAL B 1 19 ? 9.095 31.396 -5.583 1.00 13.11 19 VAL B O 1
ATOM 1390 N N . ILE B 1 20 ? 11.204 32.192 -5.544 1.00 11.09 20 ILE B N 1
ATOM 1391 C CA . ILE B 1 20 ? 11.010 33.020 -4.365 1.00 10.60 20 ILE B CA 1
ATOM 1392 C C . ILE B 1 20 ? 10.585 34.412 -4.829 1.00 11.70 20 ILE B C 1
ATOM 1393 O O . ILE B 1 20 ? 11.360 35.150 -5.434 1.00 11.96 20 ILE B O 1
ATOM 1398 N N . GLU B 1 21 ? 9.332 34.755 -4.552 1.00 11.40 21 GLU B N 1
ATOM 1399 C CA . GLU B 1 21 ? 8.775 36.032 -4.980 1.00 11.82 21 GLU B CA 1
ATOM 1400 C C . GLU B 1 21 ? 7.458 36.279 -4.241 1.00 12.61 21 GLU B C 1
ATOM 1401 O O . GLU B 1 21 ? 6.958 35.388 -3.569 1.00 14.36 21 GLU B O 1
ATOM 1407 N N . THR B 1 22 ? 6.899 37.481 -4.381 1.00 13.62 22 THR B N 1
ATOM 1408 C CA . THR B 1 22 ? 5.634 37.809 -3.714 1.00 15.29 22 THR B CA 1
ATOM 1409 C C . THR B 1 22 ? 4.451 37.975 -4.672 1.00 16.78 22 THR B C 1
ATOM 1410 O O . THR B 1 22 ? 3.297 37.846 -4.262 1.00 15.86 22 THR B O 1
ATOM 1414 N N . GLN B 1 23 ? 4.746 38.253 -5.936 1.00 18.22 23 GLN B N 1
ATOM 1415 C CA . GLN B 1 23 ? 3.717 38.466 -6.952 1.00 20.82 23 GLN B CA 1
ATOM 1416 C C . GLN B 1 23 ? 2.650 37.373 -7.016 1.00 19.69 23 GLN B C 1
ATOM 1417 O O . GLN B 1 23 ? 2.948 36.206 -7.272 1.00 19.18 23 GLN B O 1
ATOM 1423 N N . GLN B 1 24 ? 1.402 37.769 -6.778 1.00 20.83 24 GLN B N 1
ATOM 1424 C CA . GLN B 1 24 ? 0.268 36.853 -6.813 1.00 21.82 24 GLN B CA 1
ATOM 1425 C C . GLN B 1 24 ? 0.405 35.649 -5.881 1.00 20.47 24 GLN B C 1
ATOM 1426 O O . GLN B 1 24 ? -0.197 34.604 -6.123 1.00 20.42 24 GLN B O 1
ATOM 1432 N N . ARG B 1 25 ? 1.194 35.789 -4.816 1.00 18.26 25 ARG B N 1
ATOM 1433 C CA . ARG B 1 25 ? 1.368 34.694 -3.858 1.00 15.54 25 ARG B CA 1
ATOM 1434 C C . ARG B 1 25 ? 0.522 34.921 -2.605 1.00 15.58 25 ARG B C 1
ATOM 1435 O O . ARG B 1 25 ? 0.315 36.061 -2.183 1.00 17.48 25 ARG B O 1
ATOM 1443 N N . ASP B 1 26 ? 0.049 33.833 -2.004 1.00 15.68 26 ASP B N 1
ATOM 1444 C CA . ASP B 1 26 ? -0.770 33.926 -0.800 1.00 14.43 26 ASP B CA 1
ATOM 1445 C C . ASP B 1 26 ? 0.048 34.446 0.381 1.00 16.00 26 ASP B C 1
ATOM 1446 O O . ASP B 1 26 ? 1.234 34.152 0.507 1.00 16.98 26 ASP B O 1
ATOM 1451 N N . PHE B 1 27 ? -0.590 35.221 1.246 1.00 16.05 27 PHE B N 1
ATOM 1452 C CA . PHE B 1 27 ? 0.105 35.745 2.415 1.00 16.19 27 PHE B CA 1
ATOM 1453 C C . PHE B 1 27 ? -0.837 35.872 3.599 1.00 18.12 27 PHE B C 1
ATOM 1454 O O . PHE B 1 27 ? -2.061 35.831 3.445 1.00 17.60 27 PHE B O 1
ATOM 1462 N N . PHE B 1 28 ? -0.255 36.014 4.785 1.00 16.97 28 PHE B N 1
ATOM 1463 C CA . PHE B 1 28 ? -1.031 36.163 6.011 1.00 18.60 28 PHE B CA 1
ATOM 1464 C C . PHE B 1 28 ? -0.898 37.597 6.499 1.00 17.48 28 PHE B C 1
ATOM 1465 O O . PHE B 1 28 ? 0.196 38.155 6.474 1.00 18.06 28 PHE B O 1
ATOM 1473 N N . HIS B 1 29 ? -2.004 38.195 6.935 1.00 18.07 29 HIS B N 1
ATOM 1474 C CA . HIS B 1 29 ? -1.954 39.550 7.470 1.00 19.15 29 HIS B CA 1
ATOM 1475 C C . HIS B 1 29 ? -1.518 39.406 8.931 1.00 20.87 29 HIS B C 1
ATOM 1476 O O . HIS B 1 29 ? -2.180 38.730 9.715 1.00 20.66 29 HIS B O 1
ATOM 1483 N N . ILE B 1 30 ? -0.399 40.026 9.292 1.00 22.18 30 ILE B N 1
ATOM 1484 C CA . ILE B 1 30 ? 0.110 39.937 10.657 1.00 24.98 30 ILE B CA 1
ATOM 1485 C C . ILE B 1 30 ? 0.185 41.294 11.350 1.00 24.37 30 ILE B C 1
ATOM 1486 O O . ILE B 1 30 ? 0.292 42.335 10.699 1.00 24.40 30 ILE B O 1
ATOM 1491 N N . VAL B 1 35 ? 2.441 43.870 8.808 1.00 17.85 35 VAL B N 1
ATOM 1492 C CA . VAL B 1 35 ? 3.277 42.915 8.088 1.00 16.30 35 VAL B CA 1
ATOM 1493 C C . VAL B 1 35 ? 2.461 41.924 7.263 1.00 17.43 35 VAL B C 1
ATOM 1494 O O . VAL B 1 35 ? 1.421 41.431 7.709 1.00 18.41 35 VAL B O 1
ATOM 1498 N N . GLU B 1 36 ? 2.923 41.659 6.047 1.00 15.60 36 GLU B N 1
ATOM 1499 C CA . GLU B 1 36 ? 2.280 40.681 5.181 1.00 15.67 36 GLU B CA 1
ATOM 1500 C C . GLU B 1 36 ? 3.305 39.561 5.038 1.00 16.07 36 GLU B C 1
ATOM 1501 O O . GLU B 1 36 ? 4.399 39.767 4.500 1.00 16.36 36 GLU B O 1
ATOM 1507 N N . ARG B 1 37 ? 2.961 38.384 5.547 1.00 15.47 37 ARG B N 1
ATOM 1508 C CA . ARG B 1 37 ? 3.872 37.249 5.504 1.00 16.16 37 ARG B CA 1
ATOM 1509 C C . ARG B 1 37 ? 3.609 36.321 4.329 1.00 16.04 37 ARG B C 1
ATOM 1510 O O . ARG B 1 37 ? 2.642 35.557 4.333 1.00 16.49 37 ARG B O 1
ATOM 1518 N N . TYR B 1 38 ? 4.468 36.402 3.318 1.00 13.27 38 TYR B N 1
ATOM 1519 C CA . TYR B 1 38 ? 4.340 35.536 2.149 1.00 12.75 38 TYR B CA 1
ATOM 1520 C C . TYR B 1 38 ? 5.082 34.274 2.539 1.00 13.65 38 TYR B C 1
ATOM 1521 O O . TYR B 1 38 ? 6.295 34.160 2.374 1.00 12.62 38 TYR B O 1
ATOM 1530 N N . HIS B 1 39 ? 4.323 33.324 3.075 1.00 13.30 39 HIS B N 1
ATOM 1531 C CA . HIS B 1 39 ? 4.862 32.082 3.602 1.00 14.81 39 HIS B CA 1
ATOM 1532 C C . HIS B 1 39 ? 5.214 30.952 2.655 1.00 15.99 39 HIS B C 1
ATOM 1533 O O . HIS B 1 39 ? 4.712 30.873 1.534 1.00 15.69 39 HIS B O 1
ATOM 1540 N N . ASP B 1 40 ? 6.094 30.080 3.146 1.00 16.16 40 ASP B N 1
ATOM 1541 C CA . ASP B 1 40 ? 6.530 28.885 2.438 1.00 18.57 40 ASP B CA 1
ATOM 1542 C C . ASP B 1 40 ? 6.812 29.064 0.958 1.00 17.28 40 ASP B C 1
ATOM 1543 O O . ASP B 1 40 ? 6.259 28.346 0.122 1.00 16.85 40 ASP B O 1
ATOM 1548 N N . LEU B 1 41 ? 7.680 30.012 0.630 1.00 14.80 41 LEU B N 1
ATOM 1549 C CA . LEU B 1 41 ? 8.035 30.254 -0.761 1.00 14.49 41 LEU B CA 1
ATOM 1550 C C . LEU B 1 41 ? 9.068 29.238 -1.242 1.00 15.45 41 LEU B C 1
ATOM 1551 O O . LEU B 1 41 ? 9.196 28.983 -2.444 1.00 16.62 41 LEU B O 1
ATOM 1556 N N . ALA B 1 42 ? 9.807 28.661 -0.300 1.00 13.96 42 ALA B N 1
ATOM 1557 C CA . ALA B 1 42 ? 10.823 27.673 -0.631 1.00 14.50 42 ALA B CA 1
ATOM 1558 C C . ALA B 1 42 ? 11.149 26.805 0.574 1.00 13.87 42 ALA B C 1
ATOM 1559 O O . ALA B 1 42 ? 11.150 27.269 1.715 1.00 13.91 42 ALA B O 1
ATOM 1561 N N . LEU B 1 43 ? 11.434 25.538 0.303 1.00 13.22 43 LEU B N 1
ATOM 1562 C CA . LEU B 1 43 ? 11.755 24.568 1.340 1.00 13.83 43 LEU B CA 1
ATOM 1563 C C . LEU B 1 43 ? 13.235 24.202 1.293 1.00 12.97 43 LEU B C 1
ATOM 1564 O O . LEU B 1 43 ? 13.712 23.613 0.321 1.00 13.98 43 LEU B O 1
ATOM 1569 N N . VAL B 1 44 ? 13.967 24.575 2.335 1.00 14.41 44 VAL B N 1
ATOM 1570 C CA . VAL B 1 44 ? 15.387 24.271 2.404 1.00 14.14 44 VAL B CA 1
ATOM 1571 C C . VAL B 1 44 ? 15.575 22.917 3.075 1.00 15.29 44 VAL B C 1
ATOM 1572 O O . VAL B 1 44 ? 15.138 22.712 4.207 1.00 15.99 44 VAL B O 1
ATOM 1576 N N . GLU B 1 45 ? 16.219 21.993 2.369 1.00 18.10 45 GLU B N 1
ATOM 1577 C CA . GLU B 1 45 ? 16.461 20.654 2.902 1.00 21.12 45 GLU B CA 1
ATOM 1578 C C . GLU B 1 45 ? 17.912 20.248 2.671 1.00 22.46 45 GLU B C 1
ATOM 1579 O O . GLU B 1 45 ? 18.340 20.060 1.531 1.00 21.37 45 GLU B O 1
ATOM 1585 N N . ILE B 1 46 ? 18.666 20.127 3.759 1.00 23.96 46 ILE B N 1
ATOM 1586 C CA . ILE B 1 46 ? 20.071 19.749 3.693 1.00 27.32 46 ILE B CA 1
ATOM 1587 C C . ILE B 1 46 ? 20.312 18.506 4.545 1.00 29.92 46 ILE B C 1
ATOM 1588 O O . ILE B 1 46 ? 20.159 18.545 5.766 1.00 30.75 46 ILE B O 1
ATOM 1593 N N . LEU B 1 47 ? 20.688 17.406 3.897 1.00 32.01 47 LEU B N 1
ATOM 1594 C CA . LEU B 1 47 ? 20.928 16.143 4.596 1.00 35.09 47 LEU B CA 1
ATOM 1595 C C . LEU B 1 47 ? 22.421 15.865 4.779 1.00 36.30 47 LEU B C 1
ATOM 1596 O O . LEU B 1 47 ? 23.246 16.778 4.732 1.00 36.23 47 LEU B O 1
ATOM 1601 N N . GLU B 1 48 ? 22.756 14.593 4.976 1.00 38.47 48 GLU B N 1
ATOM 1602 C CA . GLU B 1 48 ? 24.138 14.171 5.189 1.00 40.21 48 GLU B CA 1
ATOM 1603 C C . GLU B 1 48 ? 24.697 14.933 6.388 1.00 40.85 48 GLU B C 1
ATOM 1604 O O . GLU B 1 48 ? 25.865 15.323 6.413 1.00 40.79 48 GLU B O 1
ATOM 1610 N N . GLN B 1 49 ? 23.830 15.142 7.376 1.00 41.99 49 GLN B N 1
ATOM 1611 C CA . GLN B 1 49 ? 24.173 15.845 8.608 1.00 42.51 49 GLN B CA 1
ATOM 1612 C C . GLN B 1 49 ? 25.018 17.096 8.381 1.00 41.78 49 GLN B C 1
ATOM 1613 O O . GLN B 1 49 ? 25.930 17.388 9.155 1.00 42.65 49 GLN B O 1
ATOM 1619 N N . ASP B 1 50 ? 24.705 17.837 7.322 1.00 40.47 50 ASP B N 1
ATOM 1620 C CA . ASP B 1 50 ? 25.435 19.060 7.004 1.00 39.03 50 ASP B CA 1
ATOM 1621 C C . ASP B 1 50 ? 24.707 20.266 7.576 1.00 36.66 50 ASP B C 1
ATOM 1622 O O . ASP B 1 50 ? 23.508 20.208 7.846 1.00 37.32 50 ASP B O 1
ATOM 1627 N N . CYS B 1 51 ? 25.432 21.364 7.754 1.00 33.82 51 CYS B N 1
ATOM 1628 C CA . CYS B 1 51 ? 24.833 22.579 8.287 1.00 29.82 51 CYS B CA 1
ATOM 1629 C C . CYS B 1 51 ? 24.134 23.366 7.188 1.00 25.67 51 CYS B C 1
ATOM 1630 O O . CYS B 1 51 ? 24.425 23.199 6.003 1.00 24.58 51 CYS B O 1
ATOM 1633 N N . THR B 1 52 ? 23.195 24.213 7.594 1.00 21.67 52 THR B N 1
ATOM 1634 C CA . THR B 1 52 ? 22.482 25.068 6.662 1.00 17.57 52 THR B CA 1
ATOM 1635 C C . THR B 1 52 ? 23.125 26.419 6.905 1.00 16.21 52 THR B C 1
ATOM 1636 O O . THR B 1 52 ? 22.934 27.031 7.962 1.00 13.40 52 THR B O 1
ATOM 1640 N N . LEU B 1 53 ? 23.905 26.860 5.927 1.00 13.09 53 LEU B N 1
ATOM 1641 C CA . LEU B 1 53 ? 24.640 28.109 6.025 1.00 13.10 53 LEU B CA 1
ATOM 1642 C C . 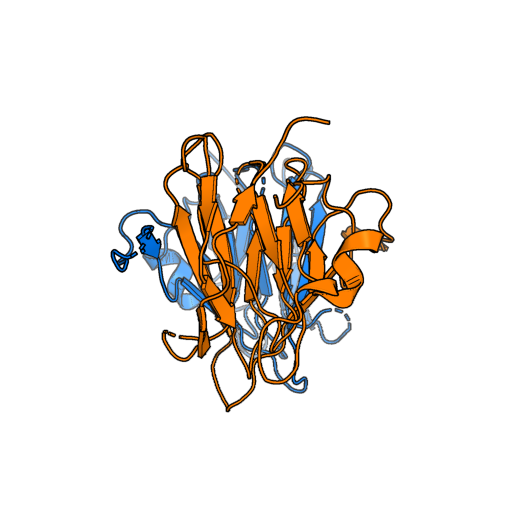LEU B 1 53 ? 24.181 29.199 5.087 1.00 11.33 53 LEU B C 1
ATOM 1643 O O . LEU B 1 53 ? 23.764 28.940 3.964 1.00 11.63 53 LEU B O 1
ATOM 1648 N N . ILE B 1 54 ? 24.269 30.433 5.569 1.00 10.44 54 ILE B N 1
ATOM 1649 C CA . ILE B 1 54 ? 23.914 31.594 4.777 1.00 10.36 54 ILE B CA 1
ATOM 1650 C C . ILE B 1 54 ? 25.203 32.258 4.349 1.00 10.92 54 ILE B C 1
ATOM 1651 O O . ILE B 1 54 ? 26.096 32.490 5.173 1.00 11.22 54 ILE B O 1
ATOM 1656 N N . SER B 1 55 ? 25.299 32.558 3.062 1.00 10.26 55 SER B N 1
ATOM 1657 C CA . SER B 1 55 ? 26.476 33.206 2.507 1.00 12.30 55 SER B CA 1
ATOM 1658 C C . SER B 1 55 ? 26.042 34.220 1.456 1.00 12.01 55 SER B C 1
ATOM 1659 O O . SER B 1 55 ? 24.846 34.374 1.180 1.00 11.35 55 SER B O 1
ATOM 1662 N N . ILE B 1 56 ? 27.015 34.930 0.895 1.00 11.37 56 ILE B N 1
ATOM 1663 C CA . ILE B 1 56 ? 26.749 35.897 -0.161 1.00 10.27 56 ILE B CA 1
ATOM 1664 C C . ILE B 1 56 ? 27.763 35.653 -1.271 1.00 12.22 56 ILE B C 1
ATOM 1665 O O . ILE B 1 56 ? 28.974 35.621 -1.033 1.00 12.54 56 ILE B O 1
ATOM 1670 N N . ASN B 1 57 ? 27.267 35.443 -2.482 1.00 9.40 57 ASN B N 1
ATOM 1671 C CA . ASN B 1 57 ? 28.144 35.227 -3.614 1.00 10.70 57 ASN B CA 1
ATOM 1672 C C . ASN B 1 57 ? 28.052 36.456 -4.492 1.00 12.76 57 ASN B C 1
ATOM 1673 O O . ASN B 1 57 ? 26.989 36.784 -5.012 1.00 12.75 57 ASN B O 1
ATOM 1678 N N . ARG B 1 58 ? 29.181 37.146 -4.620 1.00 13.00 58 ARG B N 1
ATOM 1679 C CA . ARG B 1 58 ? 29.272 38.357 -5.424 1.00 14.08 58 ARG B CA 1
ATOM 1680 C C . ARG B 1 58 ? 29.765 37.903 -6.788 1.00 14.41 58 ARG B C 1
ATOM 1681 O O . ARG B 1 58 ? 30.929 37.531 -6.946 1.00 15.24 58 ARG B O 1
ATOM 1689 N N . ALA B 1 59 ? 28.864 37.927 -7.763 1.00 15.84 59 ALA B N 1
ATOM 1690 C CA . ALA B 1 59 ? 29.167 37.459 -9.106 1.00 16.08 59 ALA B CA 1
ATOM 1691 C C . ALA B 1 59 ? 29.343 38.537 -10.160 1.00 17.06 59 ALA B C 1
ATOM 1692 O O . ALA B 1 59 ? 28.578 39.500 -10.227 1.00 16.26 59 ALA B O 1
ATOM 1694 N N . GLN B 1 60 ? 30.365 38.363 -10.991 1.00 20.58 60 GLN B N 1
ATOM 1695 C CA . GLN B 1 60 ? 30.626 39.303 -12.071 1.00 24.00 60 GLN B CA 1
ATOM 1696 C C . GLN B 1 60 ? 29.616 39.029 -13.180 1.00 24.42 60 GLN B C 1
ATOM 1697 O O . GLN B 1 60 ? 29.200 37.890 -13.379 1.00 23.53 60 GLN B O 1
ATOM 1703 N N . PRO B 1 61 ? 29.200 40.071 -13.909 1.00 25.79 61 PRO B N 1
ATOM 1704 C CA . PRO B 1 61 ? 28.233 39.862 -14.988 1.00 28.07 61 PRO B CA 1
ATOM 1705 C C . PRO B 1 61 ? 28.882 39.163 -16.179 1.00 28.91 61 PRO B C 1
ATOM 1706 O O . PRO B 1 61 ? 30.051 39.397 -16.482 1.00 28.69 61 PRO B O 1
ATOM 1710 N N . ALA B 1 62 ? 28.127 38.293 -16.842 1.00 30.27 62 ALA B N 1
ATOM 1711 C CA . ALA B 1 62 ? 28.635 37.583 -18.009 1.00 31.37 62 ALA B CA 1
ATOM 1712 C C . ALA B 1 62 ? 28.152 38.344 -19.235 1.00 31.71 62 ALA B C 1
ATOM 1713 O O . ALA B 1 62 ? 27.055 38.897 -19.232 1.00 33.57 62 ALA B O 1
ATOM 1715 N N . ASN B 1 63 ? 28.969 38.380 -20.281 1.00 32.02 63 ASN B N 1
ATOM 1716 C CA . ASN B 1 63 ? 28.601 39.097 -21.497 1.00 31.12 63 ASN B CA 1
ATOM 1717 C C . ASN B 1 63 ? 28.147 38.182 -22.631 1.00 28.91 63 ASN B C 1
ATOM 1718 O O . ASN B 1 63 ? 28.642 37.063 -22.776 1.00 28.69 63 ASN B O 1
ATOM 1723 N N . LEU B 1 64 ? 27.191 38.667 -23.421 1.00 25.66 64 LEU B N 1
ATOM 1724 C CA . LEU B 1 64 ? 26.663 37.917 -24.561 1.00 24.19 64 LEU B CA 1
ATOM 1725 C C . LEU B 1 64 ? 27.758 37.802 -25.618 1.00 22.96 64 LEU B C 1
ATOM 1726 O O . LEU B 1 64 ? 28.593 38.696 -25.750 1.00 23.35 64 LEU B O 1
ATOM 1731 N N . PRO B 1 65 ? 27.771 36.700 -26.387 1.00 21.61 65 PRO B N 1
ATOM 1732 C CA . PRO B 1 65 ? 26.819 35.588 -26.294 1.00 19.61 65 PRO B CA 1
ATOM 1733 C C . PRO B 1 65 ? 27.249 34.604 -25.208 1.00 18.71 65 PRO B C 1
ATOM 1734 O O . PRO B 1 65 ? 28.439 34.455 -24.936 1.00 19.24 65 PRO B O 1
ATOM 1738 N N . LEU B 1 66 ? 26.280 33.923 -24.609 1.00 17.53 66 LEU B N 1
ATOM 1739 C CA . LEU B 1 66 ? 26.562 32.955 -23.554 1.00 17.33 66 LEU B CA 1
ATOM 1740 C C . LEU B 1 66 ? 26.423 31.528 -24.060 1.00 18.29 66 LEU B C 1
ATOM 1741 O O . LEU B 1 66 ? 25.474 31.205 -24.774 1.00 15.95 66 LEU B O 1
ATOM 1746 N N . THR B 1 67 ? 27.379 30.688 -23.680 1.00 18.78 67 THR B N 1
ATOM 1747 C CA . THR B 1 67 ? 27.388 29.283 -24.055 1.00 21.67 67 THR B CA 1
ATOM 1748 C C . THR B 1 67 ? 27.739 28.475 -22.810 1.00 20.69 67 THR B C 1
ATOM 1749 O O . THR B 1 67 ? 28.548 28.916 -21.990 1.00 21.95 67 THR B O 1
ATOM 1753 N N . ILE B 1 68 ? 27.115 27.309 -22.652 1.00 19.50 68 ILE B N 1
ATOM 1754 C CA . ILE B 1 68 ? 27.407 26.438 -21.513 1.00 20.77 68 ILE B CA 1
ATOM 1755 C C . ILE B 1 68 ? 27.661 25.030 -22.026 1.00 20.88 68 ILE B C 1
ATOM 1756 O O . ILE B 1 68 ? 27.180 24.660 -23.094 1.00 20.86 68 ILE B O 1
ATOM 1761 N N . HIS B 1 69 ? 28.415 24.240 -21.269 1.00 21.20 69 HIS B N 1
ATOM 1762 C CA . HIS B 1 69 ? 28.703 22.876 -21.695 1.00 22.85 69 HIS B CA 1
ATOM 1763 C C . HIS B 1 69 ? 28.741 21.867 -20.555 1.00 23.85 69 HIS B C 1
ATOM 1764 O O . HIS B 1 69 ? 29.192 20.737 -20.733 1.00 24.96 69 HIS B O 1
ATOM 1771 N N . GLU B 1 70 ? 28.263 22.276 -19.385 1.00 23.63 70 GLU B N 1
ATOM 1772 C CA . GLU B 1 70 ? 28.232 21.387 -18.235 1.00 24.44 70 GLU B CA 1
ATOM 1773 C C . GLU B 1 70 ? 27.257 21.919 -17.196 1.00 23.91 70 GLU B C 1
ATOM 1774 O O . GLU B 1 70 ? 26.908 23.099 -17.200 1.00 22.08 70 GLU B O 1
ATOM 1780 N N . LEU B 1 71 ? 26.807 21.028 -16.323 1.00 22.41 71 LEU B N 1
ATOM 1781 C CA . LEU B 1 71 ? 25.878 21.380 -15.257 1.00 20.91 71 LEU B CA 1
ATOM 1782 C C . LEU B 1 71 ? 26.323 20.681 -13.981 1.00 21.20 71 LEU B C 1
ATOM 1783 O O . LEU B 1 71 ? 26.965 19.629 -14.030 1.00 21.49 71 LEU B O 1
ATOM 1788 N N . GLU B 1 72 ? 25.984 21.271 -12.841 1.00 20.66 72 GLU B N 1
ATOM 1789 C CA . GLU B 1 72 ? 26.348 20.706 -11.548 1.00 21.08 72 GLU B CA 1
ATOM 1790 C C . GLU B 1 72 ? 25.089 20.410 -10.753 1.00 20.19 72 GLU B C 1
ATOM 1791 O O . GLU B 1 72 ? 24.021 20.936 -11.047 1.00 18.25 72 GLU B O 1
ATOM 1797 N N . ARG B 1 73 ? 25.211 19.560 -9.741 1.00 21.43 73 ARG B N 1
ATOM 1798 C CA . ARG B 1 73 ? 24.060 19.264 -8.906 1.00 22.95 73 ARG B CA 1
ATOM 1799 C C . ARG B 1 73 ? 24.483 18.938 -7.489 1.00 23.59 73 ARG B C 1
ATOM 1800 O O . ARG B 1 73 ? 25.587 18.450 -7.251 1.00 24.48 73 ARG B O 1
ATOM 1808 N N . HIS B 1 74 ? 23.593 19.236 -6.551 1.00 23.04 74 HIS B N 1
ATOM 1809 C CA . HIS B 1 74 ? 23.827 18.968 -5.143 1.00 24.62 74 HIS B CA 1
ATOM 1810 C C . HIS B 1 74 ? 22.881 17.826 -4.811 1.00 22.46 74 HIS B C 1
ATOM 1811 O O . HIS B 1 74 ? 21.694 18.032 -4.578 1.00 22.22 74 HIS B O 1
ATOM 1818 N N . PRO B 1 75 ? 23.399 16.594 -4.809 1.00 23.80 7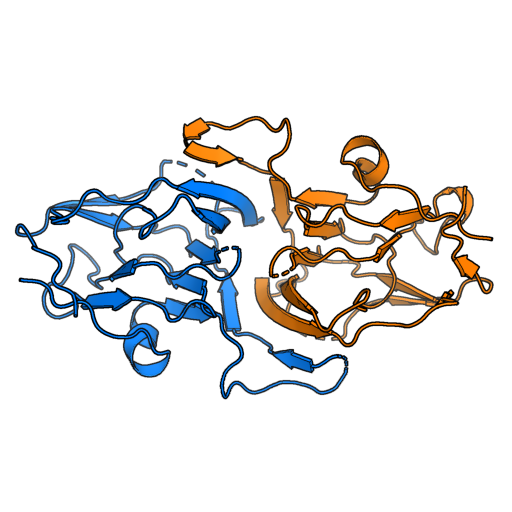5 PRO B N 1
ATOM 1819 C CA . PRO B 1 75 ? 22.615 15.391 -4.520 1.00 23.77 75 PRO B CA 1
ATOM 1820 C C . PRO B 1 75 ? 21.895 15.355 -3.178 1.00 22.58 75 PRO B C 1
ATOM 1821 O O . PRO B 1 75 ? 20.761 14.885 -3.089 1.00 21.53 75 PRO B O 1
ATOM 1825 N N . LEU B 1 76 ? 22.539 15.860 -2.133 1.00 22.11 76 LEU B N 1
ATOM 1826 C CA . LEU B 1 76 ? 21.927 15.797 -0.810 1.00 21.78 76 LEU B CA 1
ATOM 1827 C C . LEU B 1 76 ? 21.487 17.112 -0.179 1.00 20.36 76 LEU B C 1
ATOM 1828 O O . LEU B 1 76 ? 21.396 17.210 1.045 1.00 22.34 76 LEU B O 1
ATOM 1833 N N . GLY B 1 77 ? 21.195 18.119 -0.996 1.00 18.56 77 GLY B N 1
ATOM 1834 C CA . GLY B 1 77 ? 20.754 19.384 -0.435 1.00 16.46 77 GLY B CA 1
ATOM 1835 C C . GLY B 1 77 ? 20.223 20.373 -1.457 1.00 15.22 77 GLY B C 1
ATOM 1836 O O . GLY B 1 77 ? 20.518 20.283 -2.644 1.00 16.47 77 GLY B O 1
ATOM 1837 N N . THR B 1 78 ? 19.415 21.312 -0.985 1.00 13.95 78 THR B N 1
ATOM 1838 C CA . THR B 1 78 ? 18.854 22.349 -1.841 1.00 12.53 78 THR B CA 1
ATOM 1839 C C . THR B 1 78 ? 19.853 23.503 -1.883 1.00 11.12 78 THR B C 1
ATOM 1840 O O . THR B 1 78 ? 20.777 23.562 -1.071 1.00 12.73 78 THR B O 1
ATOM 1844 N N . GLN B 1 79 ? 19.663 24.415 -2.831 1.00 11.45 79 GLN B N 1
ATOM 1845 C CA . GLN B 1 79 ? 20.517 25.589 -2.946 1.00 12.34 79 GLN B CA 1
ATOM 1846 C C . GLN B 1 79 ? 19.671 26.754 -3.429 1.00 11.35 79 GLN B C 1
ATOM 1847 O O . GLN B 1 79 ? 19.050 26.685 -4.495 1.00 10.37 79 GLN B O 1
ATOM 1853 N N . ALA B 1 80 ? 19.647 27.815 -2.630 1.00 9.97 80 ALA B N 1
ATOM 1854 C CA . ALA B 1 80 ? 18.878 29.004 -2.946 1.00 11.60 80 ALA B CA 1
ATOM 1855 C C . ALA B 1 80 ? 19.785 30.192 -3.225 1.00 9.89 80 ALA B C 1
ATOM 1856 O O . ALA B 1 80 ? 20.834 30.357 -2.597 1.00 10.00 80 ALA B O 1
ATOM 1858 N N . PHE B 1 81 ? 19.361 31.010 -4.180 1.00 9.19 81 PHE B N 1
ATOM 1859 C CA . PHE B 1 81 ? 20.065 32.228 -4.556 1.00 9.37 81 PHE B CA 1
ATOM 1860 C C . PHE B 1 81 ? 19.023 33.331 -4.678 1.00 10.86 81 PHE B C 1
ATOM 1861 O O . PHE B 1 81 ? 18.056 33.202 -5.436 1.00 12.01 81 PHE B O 1
ATOM 1869 N N . ILE B 1 82 ? 19.215 34.414 -3.936 1.00 9.91 82 ILE B N 1
ATOM 1870 C CA . ILE B 1 82 ? 18.292 35.545 -4.001 1.00 11.59 82 ILE B CA 1
ATOM 1871 C C . ILE B 1 82 ? 19.104 36.832 -4.187 1.00 10.70 82 ILE B C 1
ATOM 1872 O O . ILE B 1 82 ? 19.919 37.184 -3.337 1.00 11.53 82 ILE B O 1
ATOM 1877 N N . PRO B 1 83 ? 18.909 37.542 -5.314 1.00 12.38 83 PRO B N 1
ATOM 1878 C CA . PRO B 1 83 ? 19.670 38.781 -5.521 1.00 12.85 83 PRO B CA 1
ATOM 1879 C C . PRO B 1 83 ? 19.332 39.791 -4.428 1.00 14.34 83 PRO B C 1
ATOM 1880 O O . PRO B 1 83 ? 18.198 39.838 -3.942 1.00 14.27 83 PRO B O 1
ATOM 1892 N N . LYS B 1 85 ? 19.742 43.327 -4.616 1.00 16.25 85 LYS B N 1
ATOM 1893 C CA . LYS B 1 85 ? 19.397 44.687 -5.043 1.00 17.01 85 LYS B CA 1
ATOM 1894 C C . LYS B 1 85 ? 18.444 44.721 -6.245 1.00 16.52 85 LYS B C 1
ATOM 1895 O O . LYS B 1 85 ? 18.522 45.616 -7.092 1.00 17.68 85 LYS B O 1
ATOM 1901 N N . GLY B 1 86 ? 17.544 43.741 -6.308 1.00 15.42 86 GLY B N 1
ATOM 1902 C CA . GLY B 1 86 ? 16.563 43.670 -7.381 1.00 15.06 86 GLY B CA 1
ATOM 1903 C C . GLY B 1 86 ? 17.086 43.338 -8.769 1.00 15.06 86 GLY B C 1
ATOM 1904 O O . GLY B 1 86 ? 16.433 43.637 -9.762 1.00 15.60 86 GLY B O 1
ATOM 1905 N N . GLU B 1 87 ? 18.244 42.693 -8.841 1.00 13.54 87 GLU B N 1
ATOM 1906 C CA . GLU B 1 87 ? 18.850 42.357 -10.125 1.00 12.11 87 GLU B CA 1
ATOM 1907 C C . GLU B 1 87 ? 18.210 41.198 -10.868 1.00 13.29 87 GLU B C 1
ATOM 1908 O O . GLU B 1 87 ? 17.632 40.293 -10.274 1.00 13.05 87 GLU B O 1
ATOM 1914 N N . VAL B 1 88 ? 18.322 41.249 -12.186 1.00 12.43 88 VAL B N 1
ATOM 1915 C CA . VAL B 1 88 ? 17.808 40.200 -13.046 1.00 11.68 88 VAL B CA 1
ATOM 1916 C C . VAL B 1 88 ? 18.956 39.219 -13.241 1.00 10.43 88 VAL B C 1
ATOM 1917 O O . VAL B 1 88 ? 20.112 39.628 -13.323 1.00 12.33 88 VAL B O 1
ATOM 1921 N N . PHE B 1 89 ? 18.659 37.923 -13.292 1.00 10.14 89 PHE B N 1
ATOM 1922 C CA . PHE B 1 89 ? 19.717 36.958 -13.540 1.00 9.63 89 PHE B CA 1
ATOM 1923 C C . PHE B 1 89 ? 19.183 35.792 -14.347 1.00 9.90 89 PHE B C 1
ATOM 1924 O O . PHE B 1 89 ? 17.968 35.668 -14.545 1.00 11.41 89 PHE B O 1
ATOM 1932 N N . VAL B 1 90 ? 20.097 34.961 -14.831 1.00 9.71 90 VAL B N 1
ATOM 1933 C CA . VAL B 1 90 ? 19.739 33.835 -15.679 1.00 11.16 90 VAL B CA 1
ATOM 1934 C C . VAL B 1 90 ? 20.053 32.507 -15.021 1.00 11.21 90 VAL B C 1
ATOM 1935 O O . VAL B 1 90 ? 21.109 32.343 -14.413 1.00 12.91 90 VAL B O 1
ATOM 1939 N N . VAL B 1 91 ? 19.136 31.555 -15.169 1.00 10.55 91 VAL B N 1
ATOM 1940 C CA . VAL B 1 91 ? 19.309 30.229 -14.597 1.00 11.61 91 VAL B CA 1
ATOM 1941 C C . VAL B 1 91 ? 19.086 29.154 -15.654 1.00 11.53 91 VAL B C 1
ATOM 1942 O O . VAL B 1 91 ? 18.302 29.341 -16.576 1.00 13.39 91 VAL B O 1
ATOM 1946 N N . VAL B 1 92 ? 19.799 28.040 -15.517 1.00 10.91 92 VAL B N 1
ATOM 1947 C CA . VAL B 1 92 ? 19.660 26.911 -16.431 1.00 11.00 92 VAL B CA 1
ATOM 1948 C C . VAL B 1 92 ? 19.457 25.683 -15.562 1.00 12.18 92 VAL B C 1
ATOM 1949 O O . VAL B 1 92 ? 20.246 25.432 -14.646 1.00 13.44 92 VAL B O 1
ATOM 1953 N N . VAL B 1 93 ? 18.406 24.921 -15.849 1.00 13.79 93 VAL B N 1
ATOM 1954 C CA . VAL B 1 93 ? 18.095 23.727 -15.067 1.00 13.85 93 VAL B CA 1
ATOM 1955 C C . VAL B 1 93 ? 17.788 22.502 -15.915 1.00 14.69 93 VAL B C 1
ATOM 1956 O O . VAL B 1 93 ? 17.426 22.604 -17.085 1.00 13.79 93 VAL B O 1
ATOM 1960 N N . ALA B 1 94 ? 17.934 21.337 -15.306 1.00 15.48 94 ALA B N 1
ATOM 1961 C CA . ALA B 1 94 ? 17.647 20.090 -15.991 1.00 17.82 94 ALA B CA 1
ATOM 1962 C C . ALA B 1 94 ? 17.365 19.028 -14.946 1.00 20.43 94 ALA B C 1
ATOM 1963 O O . ALA B 1 94 ? 17.895 19.083 -13.832 1.00 18.69 94 ALA B O 1
ATOM 1965 N N . LEU B 1 95 ? 16.497 18.087 -15.291 1.00 21.59 95 LEU B N 1
ATOM 1966 C CA . LEU B 1 95 ? 16.193 16.989 -14.386 1.00 23.46 95 LEU B CA 1
ATOM 1967 C C . LEU B 1 95 ? 17.053 15.823 -14.853 1.00 25.65 95 LEU B C 1
ATOM 1968 O O . LEU B 1 95 ? 17.983 16.014 -15.639 1.00 26.88 95 LEU B O 1
ATOM 1973 N N . GLY B 1 96 ? 16.749 14.618 -14.387 1.00 27.63 96 GLY B N 1
ATOM 1974 C CA . GLY B 1 96 ? 17.540 13.467 -14.785 1.00 29.15 96 GLY B CA 1
ATOM 1975 C C . GLY B 1 96 ? 18.193 12.825 -13.576 1.00 30.16 96 GLY B C 1
ATOM 1976 O O . GLY B 1 96 ? 18.998 13.453 -12.890 1.00 30.24 96 GLY B O 1
ATOM 1977 N N . ASP B 1 97 ? 17.856 11.565 -13.323 1.00 32.12 97 ASP B N 1
ATOM 1978 C CA . ASP B 1 97 ? 18.385 10.838 -12.175 1.00 34.50 97 ASP B CA 1
ATOM 1979 C C . ASP B 1 97 ? 19.889 10.576 -12.174 1.00 34.51 97 ASP B C 1
ATOM 1980 O O . ASP B 1 97 ? 20.538 10.698 -11.136 1.00 35.38 97 ASP B O 1
ATOM 1985 N N . ASP B 1 98 ? 20.448 10.209 -13.322 1.00 34.83 98 ASP B N 1
ATOM 1986 C CA . ASP B 1 98 ? 21.877 9.921 -13.393 1.00 35.98 98 ASP B CA 1
ATOM 1987 C C . ASP B 1 98 ? 22.644 10.892 -14.284 1.00 35.60 98 ASP B C 1
ATOM 1988 O O . ASP B 1 98 ? 23.873 10.880 -14.314 1.00 35.48 98 ASP B O 1
ATOM 1993 N N . LYS B 1 99 ? 21.911 11.728 -15.009 1.00 35.00 99 LYS B N 1
ATOM 1994 C CA . LYS B 1 99 ? 22.526 12.708 -15.893 1.00 33.86 99 LYS B CA 1
ATOM 1995 C C . LYS B 1 99 ? 21.444 13.650 -16.385 1.00 32.14 99 LYS B C 1
ATOM 1996 O O . LYS B 1 99 ? 20.256 13.345 -16.289 1.00 32.63 99 LYS B O 1
ATOM 2002 N N . PRO B 1 100 ? 21.838 14.816 -16.915 1.00 30.69 100 PRO B N 1
ATOM 2003 C CA . PRO B 1 100 ? 20.846 15.771 -17.410 1.00 30.27 100 PRO B CA 1
ATOM 2004 C C . PRO B 1 100 ? 19.942 15.192 -18.496 1.00 30.21 100 PRO B C 1
ATOM 2005 O O . PRO B 1 100 ? 20.418 14.677 -19.509 1.00 30.62 100 PRO B O 1
ATOM 2009 N N . ASP B 1 101 ? 18.636 15.277 -18.268 1.00 30.17 101 ASP B N 1
ATOM 2010 C CA . ASP B 1 101 ? 17.643 14.802 -19.226 1.00 29.04 101 ASP B CA 1
ATOM 2011 C C . ASP B 1 101 ? 17.382 15.989 -20.159 1.00 27.96 101 ASP B C 1
ATOM 2012 O O . ASP B 1 101 ? 16.574 16.866 -19.855 1.00 26.62 101 ASP B O 1
ATOM 2017 N N . LEU B 1 102 ? 18.069 16.008 -21.296 1.00 27.25 102 LEU B N 1
ATOM 2018 C CA . LEU B 1 102 ? 17.952 17.108 -22.252 1.00 24.84 102 LEU B CA 1
ATOM 2019 C C . LEU B 1 102 ? 16.544 17.560 -22.621 1.00 24.50 102 LEU B C 1
ATOM 2020 O O . LEU B 1 102 ? 16.336 18.730 -22.939 1.00 22.57 102 LEU B O 1
ATOM 2025 N N . SER B 1 103 ? 15.573 16.655 -22.580 1.00 21.73 103 SER B N 1
ATOM 2026 C CA . SER B 1 103 ? 14.213 17.041 -22.920 1.00 21.64 103 SER B CA 1
ATOM 2027 C C . SER B 1 103 ? 13.633 17.960 -21.850 1.00 19.66 103 SER B C 1
ATOM 2028 O O . SER B 1 103 ? 12.605 18.605 -22.068 1.00 19.75 103 SER B O 1
ATOM 2031 N N . THR B 1 104 ? 14.293 18.013 -20.694 1.00 20.89 104 THR B N 1
ATOM 2032 C CA . THR B 1 104 ? 13.845 18.853 -19.585 1.00 19.13 104 THR B CA 1
ATOM 2033 C C . THR B 1 104 ? 14.768 20.049 -19.391 1.00 17.96 104 THR B C 1
ATOM 2034 O O . THR B 1 104 ? 14.545 20.858 -18.498 1.00 16.28 104 THR B O 1
ATOM 2038 N N . LEU B 1 105 ? 15.810 20.153 -20.210 1.00 18.43 105 LEU B N 1
ATOM 2039 C CA . LEU B 1 105 ? 16.754 21.268 -20.093 1.00 17.71 105 LEU B CA 1
ATOM 2040 C C . LEU B 1 105 ? 16.066 22.579 -20.462 1.00 17.73 105 LEU B C 1
ATOM 2041 O O . LEU B 1 105 ? 15.490 22.703 -21.539 1.00 15.67 105 LEU B O 1
ATOM 2046 N N . ARG B 1 106 ? 16.119 23.561 -19.566 1.00 14.90 106 ARG B N 1
ATOM 2047 C CA . ARG B 1 106 ? 15.486 24.847 -19.828 1.00 14.70 106 ARG B CA 1
ATOM 2048 C C . ARG B 1 106 ? 16.328 25.984 -19.255 1.00 13.90 106 ARG B C 1
ATOM 2049 O O . ARG B 1 106 ? 17.154 25.768 -18.366 1.00 12.46 106 ARG B O 1
ATOM 2057 N N . ALA B 1 107 ? 16.119 27.186 -19.786 1.00 13.07 107 ALA B N 1
ATOM 2058 C CA . ALA B 1 107 ? 16.821 28.377 -19.318 1.00 12.06 107 ALA B CA 1
ATOM 2059 C C . ALA B 1 107 ? 15.781 29.447 -19.035 1.00 13.27 107 ALA B C 1
ATOM 2060 O O . ALA B 1 107 ? 14.808 29.611 -19.779 1.00 14.22 107 ALA B O 1
ATOM 2062 N N . PHE B 1 108 ? 15.995 30.189 -17.957 1.00 11.06 108 PHE B N 1
ATOM 2063 C CA . PHE B 1 108 ? 15.059 31.214 -17.556 1.00 12.31 108 PHE B CA 1
ATOM 2064 C C . PHE B 1 108 ? 15.757 32.493 -17.166 1.00 12.20 108 PHE B C 1
ATOM 2065 O O . PHE B 1 108 ? 16.879 32.468 -16.675 1.00 11.61 108 PHE B O 1
ATOM 2073 N N . ILE B 1 109 ? 15.090 33.613 -17.410 1.00 11.45 109 ILE B N 1
ATOM 2074 C CA . ILE B 1 109 ? 15.621 34.901 -16.996 1.00 11.69 109 ILE B CA 1
ATOM 2075 C C . ILE B 1 109 ? 14.586 35.483 -16.032 1.00 12.15 109 ILE B C 1
ATOM 2076 O O . ILE B 1 109 ? 13.383 35.468 -16.311 1.00 12.84 109 ILE B O 1
ATOM 2081 N N . THR B 1 110 ? 15.052 35.962 -14.882 1.00 11.28 110 THR B N 1
ATOM 2082 C CA . THR B 1 110 ? 14.165 36.515 -13.858 1.00 11.84 110 THR B CA 1
ATOM 2083 C C . THR B 1 110 ? 13.672 37.919 -14.174 1.00 12.85 110 THR B C 1
ATOM 2084 O O . THR B 1 110 ? 14.118 38.541 -15.144 1.00 13.25 110 THR B O 1
ATOM 2088 N N . ASN B 1 111 ? 12.756 38.424 -13.345 1.00 13.89 111 ASN B N 1
ATOM 2089 C CA . ASN B 1 111 ? 12.204 39.765 -13.547 1.00 14.38 111 ASN B CA 1
ATOM 2090 C C . ASN B 1 111 ? 12.759 40.817 -12.590 1.00 15.09 111 ASN B C 1
ATOM 2091 O O . ASN B 1 111 ? 12.308 41.969 -12.594 1.00 15.05 111 ASN B O 1
ATOM 2096 N N . GLY B 1 112 ? 13.735 40.428 -11.776 1.00 14.38 112 GLY B N 1
ATOM 2097 C CA . GLY B 1 112 ? 14.320 41.357 -10.829 1.00 15.01 112 GLY B CA 1
ATOM 2098 C C . GLY B 1 112 ? 13.688 41.293 -9.450 1.00 14.91 112 GLY B C 1
ATOM 2099 O O . GLY B 1 112 ? 14.214 41.855 -8.488 1.00 14.67 112 GLY B O 1
ATOM 2100 N N . GLU B 1 113 ? 12.559 40.603 -9.344 1.00 13.68 113 GLU B N 1
ATOM 2101 C CA . GLU B 1 113 ? 11.865 40.481 -8.066 1.00 15.72 113 GLU B CA 1
ATOM 2102 C C . GLU B 1 113 ? 11.806 39.026 -7.629 1.00 15.82 113 GLU B C 1
ATOM 2103 O O . GLU B 1 113 ? 11.015 38.666 -6.758 1.00 16.90 113 GLU B O 1
ATOM 2109 N N . GLN B 1 114 ? 12.661 38.197 -8.219 1.00 12.99 114 GLN B N 1
ATOM 2110 C CA . GLN B 1 114 ? 12.658 36.769 -7.914 1.00 12.26 114 GLN B CA 1
ATOM 2111 C C . GLN B 1 114 ? 13.991 36.164 -7.515 1.00 12.41 114 GLN B C 1
ATOM 2112 O O . GLN B 1 114 ? 15.053 36.599 -7.957 1.00 11.95 114 GLN B O 1
ATOM 2118 N N . GLY B 1 115 ? 13.893 35.133 -6.687 1.00 12.55 115 GLY B N 1
ATOM 2119 C CA . GLY B 1 115 ? 15.046 34.369 -6.260 1.00 12.63 115 GLY B CA 1
ATOM 2120 C C . GLY B 1 115 ? 14.669 32.945 -6.636 1.00 11.21 115 GLY B C 1
ATOM 2121 O O . GLY B 1 115 ? 13.536 32.714 -7.071 1.00 11.82 115 GLY B O 1
ATOM 2122 N N . VAL B 1 116 ? 15.592 31.998 -6.508 1.00 10.33 116 VAL B N 1
ATOM 2123 C CA . VAL B 1 116 ? 15.292 30.599 -6.827 1.00 10.75 116 VAL B CA 1
ATOM 2124 C C . VAL B 1 116 ? 15.877 29.678 -5.768 1.00 10.74 116 VAL B C 1
ATOM 2125 O O . VAL B 1 116 ? 16.838 30.033 -5.082 1.00 12.09 116 VAL B O 1
ATOM 2129 N N . ASN B 1 117 ? 15.277 28.500 -5.634 1.00 10.15 117 ASN B N 1
ATOM 2130 C CA . ASN B 1 117 ? 15.756 27.470 -4.720 1.00 10.47 117 ASN B CA 1
ATOM 2131 C C . ASN B 1 117 ? 15.716 26.192 -5.552 1.00 11.26 117 ASN B C 1
ATOM 2132 O O . ASN B 1 117 ? 14.636 25.734 -5.941 1.00 12.88 117 ASN B O 1
ATOM 2137 N N . TYR B 1 118 ? 16.882 25.643 -5.861 1.00 11.39 118 TYR B N 1
ATOM 2138 C CA . TYR B 1 118 ? 16.946 24.414 -6.647 1.00 12.71 118 TYR B CA 1
ATOM 2139 C C . TYR B 1 118 ? 16.627 23.237 -5.747 1.00 14.35 118 TYR B C 1
ATOM 2140 O O . TYR B 1 118 ? 17.207 23.110 -4.667 1.00 13.93 118 TYR B O 1
ATOM 2149 N N . HIS B 1 119 ? 15.712 22.375 -6.178 1.00 13.92 119 HIS B N 1
ATOM 2150 C CA . HIS B 1 119 ? 15.379 21.193 -5.381 1.00 18.00 119 HIS B CA 1
ATOM 2151 C C . HIS B 1 119 ? 16.624 20.320 -5.332 1.00 16.82 119 HIS B C 1
ATOM 2152 O O . HIS B 1 119 ? 17.493 20.426 -6.196 1.00 19.03 119 HIS B O 1
ATOM 2159 N N . ARG B 1 120 ? 16.725 19.451 -4.333 1.00 18.07 120 ARG B N 1
ATOM 2160 C CA . ARG B 1 120 ? 17.899 18.603 -4.253 1.00 20.17 120 ARG B CA 1
ATOM 2161 C C . ARG B 1 120 ? 18.018 17.743 -5.512 1.00 19.93 120 ARG B C 1
ATOM 2162 O O . ARG B 1 120 ? 17.014 17.396 -6.134 1.00 20.32 120 ARG B O 1
ATOM 2170 N N . ASN B 1 121 ? 19.257 17.437 -5.887 1.00 19.46 121 ASN B N 1
ATOM 2171 C CA . ASN B 1 121 ? 19.561 16.597 -7.042 1.00 21.19 121 ASN B CA 1
ATOM 2172 C C . ASN B 1 121 ? 19.206 17.178 -8.409 1.00 20.99 121 ASN B C 1
ATOM 2173 O O . ASN B 1 121 ? 19.314 16.482 -9.420 1.00 22.60 121 ASN B O 1
ATOM 2178 N N . VAL B 1 122 ? 18.794 18.441 -8.457 1.00 18.27 122 VAL B N 1
ATOM 2179 C CA . VAL B 1 122 ? 18.446 19.060 -9.731 1.00 17.66 122 VAL B CA 1
ATOM 2180 C C . VAL B 1 122 ? 19.680 19.681 -10.384 1.00 17.90 122 VAL B C 1
ATOM 2181 O O . VAL B 1 122 ? 20.468 20.355 -9.733 1.00 16.76 122 VAL B O 1
ATOM 2185 N N . TRP B 1 123 ? 19.855 19.446 -11.678 1.00 15.82 123 TRP B N 1
ATOM 2186 C CA . TRP B 1 123 ? 21.008 19.996 -12.376 1.00 15.44 123 TRP B CA 1
ATOM 2187 C C . TRP B 1 123 ? 20.839 21.479 -12.686 1.00 12.35 123 TRP B C 1
ATOM 2188 O O . TRP B 1 123 ? 19.753 21.927 -13.058 1.00 12.77 123 TRP B O 1
ATOM 2199 N N . HIS B 1 124 ? 21.921 22.235 -12.528 1.00 13.91 1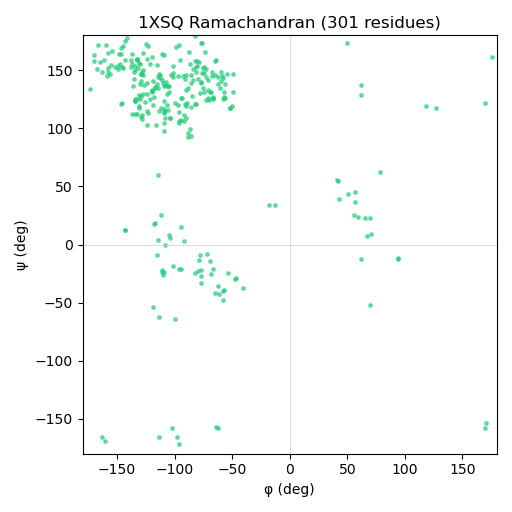24 HIS B N 1
ATOM 2200 C CA . HIS B 1 124 ? 21.908 23.661 -12.842 1.00 13.24 124 HIS B CA 1
ATOM 2201 C C . HIS B 1 124 ? 23.314 24.143 -13.176 1.00 14.58 124 HIS B C 1
ATOM 2202 O O . HIS B 1 124 ? 24.301 23.451 -12.926 1.00 15.88 124 HIS B O 1
ATOM 2209 N N . HIS B 1 125 ? 23.408 25.335 -13.748 1.00 14.82 125 HIS B N 1
ATOM 2210 C CA . HIS B 1 125 ? 24.707 25.866 -14.120 1.00 17.42 125 HIS B CA 1
ATOM 2211 C C . HIS B 1 125 ? 25.303 26.723 -13.015 1.00 19.25 125 HIS B C 1
ATOM 2212 O O . HIS B 1 125 ? 24.572 27.412 -12.303 1.00 19.37 125 HIS B O 1
ATOM 2219 N N . PRO B 1 126 ? 26.639 26.680 -12.856 1.00 20.59 126 PRO B N 1
ATOM 2220 C CA . PRO B 1 126 ? 27.320 27.467 -11.827 1.00 22.04 126 PRO B CA 1
ATOM 2221 C C . PRO B 1 126 ? 26.865 28.919 -11.877 1.00 23.52 126 PRO B C 1
ATOM 2222 O O . PRO B 1 126 ? 26.553 29.450 -12.941 1.00 24.78 126 PRO B O 1
ATOM 2226 N N . LEU B 1 127 ? 26.828 29.547 -10.709 1.00 22.06 127 LEU B N 1
ATOM 2227 C CA . LEU B 1 127 ? 26.397 30.927 -10.573 1.00 22.82 127 LEU B CA 1
ATOM 2228 C C . LEU B 1 127 ? 27.150 31.954 -11.426 1.00 22.27 127 LEU B C 1
ATOM 2229 O O . LEU B 1 127 ? 28.371 31.890 -11.581 1.00 22.69 127 LEU B O 1
ATOM 2234 N N . PHE B 1 128 ? 26.390 32.882 -12.001 1.00 21.68 128 PHE B N 1
ATOM 2235 C CA . PHE B 1 128 ? 26.931 33.976 -12.799 1.00 22.45 128 PHE B CA 1
ATOM 2236 C C . PHE B 1 128 ? 25.885 35.089 -12.821 1.00 23.19 128 PHE B C 1
ATOM 2237 O O . PHE B 1 128 ? 24.688 34.816 -12.688 1.00 21.36 128 PHE B O 1
ATOM 2245 N N . ALA B 1 129 ? 26.334 36.334 -12.970 1.00 23.11 129 ALA B N 1
ATOM 2246 C CA . ALA B 1 129 ? 25.430 37.490 -12.977 1.00 24.03 129 ALA B CA 1
ATOM 2247 C C . ALA B 1 129 ? 25.069 38.000 -14.373 1.00 24.97 129 ALA B C 1
ATOM 2248 O O . ALA B 1 129 ? 25.674 37.595 -15.366 1.00 24.32 129 ALA B O 1
ATOM 2250 N N . TRP B 1 130 ? 24.092 38.904 -14.425 1.00 24.75 130 TRP B N 1
ATOM 2251 C CA . TRP B 1 130 ? 23.594 39.490 -15.670 1.00 26.92 130 TRP B CA 1
ATOM 2252 C C . TRP B 1 130 ? 23.610 41.028 -15.692 1.00 27.49 130 TRP B C 1
ATOM 2253 O O . TRP B 1 130 ? 23.002 41.683 -14.845 1.00 27.57 130 TRP B O 1
ATOM 2264 N N . GLN B 1 131 ? 24.313 41.584 -16.679 1.00 28.85 131 GLN B N 1
ATOM 2265 C CA . GLN B 1 131 ? 24.442 43.032 -16.877 1.00 30.23 131 GLN B CA 1
ATOM 2266 C C . GLN B 1 131 ? 25.100 43.850 -15.768 1.00 31.14 131 GLN B C 1
ATOM 2267 O O . GLN B 1 131 ? 25.433 45.017 -15.976 1.00 30.63 131 GLN B O 1
ATOM 2273 N N . ARG B 1 132 ? 25.290 43.262 -14.592 1.00 30.23 132 ARG B N 1
ATOM 2274 C CA . ARG B 1 132 ? 25.928 44.001 -13.509 1.00 29.30 132 ARG B CA 1
ATOM 2275 C C . ARG B 1 132 ? 26.335 43.109 -12.349 1.00 27.17 132 ARG B C 1
ATOM 2276 O O . ARG B 1 132 ? 25.715 42.073 -12.108 1.00 22.94 132 ARG B O 1
ATOM 2284 N N . VAL B 1 133 ? 27.387 43.517 -11.640 1.00 25.64 133 VAL B N 1
ATOM 2285 C CA . VAL B 1 133 ? 27.868 42.754 -10.495 1.00 23.58 133 VAL B CA 1
ATOM 2286 C C . VAL B 1 133 ? 26.696 42.616 -9.537 1.00 21.04 133 VAL B C 1
ATOM 2287 O O . VAL B 1 133 ? 26.079 43.606 -9.136 1.00 20.70 133 VAL B O 1
ATOM 2291 N N . THR B 1 134 ? 26.401 41.379 -9.163 1.00 16.82 134 THR B N 1
ATOM 2292 C CA . THR B 1 134 ? 25.268 41.100 -8.302 1.00 15.16 134 THR B CA 1
ATOM 2293 C C . THR B 1 134 ? 25.637 40.296 -7.067 1.00 13.52 134 THR B C 1
ATOM 2294 O O . THR B 1 134 ? 26.408 39.343 -7.150 1.00 15.24 134 THR B O 1
ATOM 2298 N N . ASP B 1 135 ? 25.088 40.691 -5.924 1.00 13.96 135 ASP B N 1
ATOM 2299 C CA . ASP B 1 135 ? 25.314 39.958 -4.685 1.00 13.37 135 ASP B CA 1
ATOM 2300 C C . ASP B 1 135 ? 24.126 39.024 -4.480 1.00 11.87 135 ASP B C 1
ATOM 2301 O O . ASP B 1 135 ? 22.987 39.481 -4.401 1.00 14.09 135 ASP B O 1
ATOM 2306 N N . PHE B 1 136 ? 24.383 37.718 -4.413 1.00 10.52 136 PHE B N 1
ATOM 2307 C CA . PHE B 1 136 ? 23.310 36.742 -4.196 1.00 10.63 136 PHE B CA 1
ATOM 2308 C C . PHE B 1 136 ? 23.334 36.172 -2.784 1.00 9.80 136 PHE B C 1
ATOM 2309 O O . PHE B 1 136 ? 24.325 35.549 -2.376 1.00 10.42 136 PHE B O 1
ATOM 2317 N N . LEU B 1 137 ? 22.243 36.369 -2.054 1.00 8.18 137 LEU B N 1
ATOM 2318 C CA . LEU B 1 137 ? 22.117 35.808 -0.720 1.00 9.14 137 LEU B CA 1
ATOM 2319 C C . LEU B 1 137 ? 21.969 34.321 -1.025 1.00 8.60 137 LEU B C 1
ATOM 2320 O O . LEU B 1 137 ? 21.081 33.913 -1.785 1.00 9.28 137 LEU B O 1
ATOM 2325 N N . THR B 1 138 ? 22.841 33.517 -0.440 1.00 9.73 138 THR B N 1
ATOM 2326 C CA . THR B 1 138 ? 22.869 32.090 -0.709 1.00 10.81 138 THR B CA 1
ATOM 2327 C C . THR B 1 138 ? 22.571 31.228 0.511 1.00 10.60 138 THR B C 1
ATOM 2328 O O . THR B 1 138 ? 23.075 31.484 1.597 1.00 9.70 138 THR B O 1
ATOM 2332 N N . ILE B 1 139 ? 21.729 30.215 0.330 1.00 11.48 139 ILE B N 1
ATOM 2333 C CA . ILE B 1 139 ? 21.398 29.310 1.424 1.00 12.65 139 ILE B CA 1
ATOM 2334 C C . ILE B 1 139 ? 21.610 27.878 0.950 1.00 13.07 139 ILE B C 1
ATOM 2335 O O . ILE B 1 139 ? 20.885 27.398 0.078 1.00 12.40 139 ILE B O 1
ATOM 2340 N N . ASP B 1 140 ? 22.616 27.210 1.508 1.00 13.18 140 ASP B N 1
ATOM 2341 C CA . ASP B 1 140 ? 22.910 25.826 1.139 1.00 15.67 140 ASP B CA 1
ATOM 2342 C C . ASP B 1 140 ? 23.807 25.207 2.202 1.00 17.30 140 ASP B C 1
ATOM 2343 O O . ASP B 1 140 ? 23.941 25.755 3.287 1.00 15.89 140 ASP B O 1
ATOM 2348 N N . ARG B 1 141 ? 24.410 24.061 1.908 1.00 20.35 141 ARG B N 1
ATOM 2349 C CA . ARG B 1 141 ? 25.280 23.416 2.889 1.00 25.37 141 ARG B CA 1
ATOM 2350 C C . ARG B 1 141 ? 26.673 24.037 2.862 1.00 26.77 141 ARG B C 1
ATOM 2351 O O . ARG B 1 141 ? 26.935 24.952 2.081 1.00 27.25 141 ARG B O 1
ATOM 2359 N N . GLY B 1 142 ? 27.562 23.549 3.723 1.00 29.98 142 GLY B N 1
ATOM 2360 C CA . GLY B 1 142 ? 28.913 24.085 3.758 1.00 32.91 142 GLY B CA 1
ATOM 2361 C C . GLY B 1 142 ? 29.730 23.607 4.945 1.00 34.89 142 GLY B C 1
ATOM 2362 O O . GLY B 1 142 ? 29.185 23.238 5.987 1.00 36.79 142 GLY B O 1
ATOM 2363 N N . ASP B 1 145 ? 33.681 21.480 -1.772 1.00 46.50 145 ASP B N 1
ATOM 2364 C CA . ASP B 1 145 ? 32.552 21.419 -2.692 1.00 46.54 145 ASP B CA 1
ATOM 2365 C C . ASP B 1 145 ? 32.211 19.960 -2.981 1.00 45.72 145 ASP B C 1
ATOM 2366 O O . ASP B 1 145 ? 33.017 19.230 -3.559 1.00 45.91 145 ASP B O 1
ATOM 2371 N N . ASN B 1 146 ? 31.017 19.539 -2.579 1.00 44.94 146 ASN B N 1
ATOM 2372 C CA . ASN B 1 146 ? 30.590 18.162 -2.785 1.00 43.75 146 ASN B CA 1
ATOM 2373 C C . ASN B 1 146 ? 29.420 18.043 -3.752 1.00 42.33 146 ASN B C 1
ATOM 2374 O O . ASN B 1 146 ? 28.356 17.546 -3.383 1.00 42.13 146 ASN B O 1
ATOM 2379 N N . CYS B 1 147 ? 29.613 18.495 -4.986 1.00 40.44 147 CYS B N 1
ATOM 2380 C CA . CYS B 1 147 ? 28.551 18.416 -5.980 1.00 38.60 147 CYS B CA 1
ATOM 2381 C C . CYS B 1 147 ? 28.997 17.608 -7.193 1.00 36.17 147 CYS B C 1
ATOM 2382 O O . CYS B 1 147 ? 30.192 17.493 -7.467 1.00 35.62 147 CYS B O 1
ATOM 2385 N N . ASP B 1 148 ? 28.033 17.043 -7.913 1.00 34.23 148 ASP B N 1
ATOM 2386 C CA . ASP B 1 148 ? 28.346 16.267 -9.105 1.00 33.05 148 ASP B CA 1
ATOM 2387 C C . ASP B 1 148 ? 28.450 17.200 -10.300 1.00 32.68 148 ASP B C 1
ATOM 2388 O O . ASP B 1 148 ? 27.652 18.125 -10.449 1.00 30.93 148 ASP B O 1
ATOM 2393 N N . VAL B 1 149 ? 29.435 16.947 -11.154 1.00 32.65 149 VAL B N 1
ATOM 2394 C CA . VAL B 1 149 ? 29.644 17.760 -12.342 1.00 34.24 149 VAL B CA 1
ATOM 2395 C C . VAL B 1 149 ? 29.563 16.878 -13.583 1.00 34.96 149 VAL B C 1
ATOM 2396 O O . VAL B 1 149 ? 30.268 15.874 -13.694 1.00 35.31 149 VAL B O 1
ATOM 2400 N N . GLU B 1 150 ? 28.694 17.254 -14.512 1.00 34.55 150 GLU B N 1
ATOM 2401 C CA . GLU B 1 150 ? 28.523 16.496 -15.743 1.00 34.22 150 GLU B CA 1
ATOM 2402 C C . GLU B 1 150 ? 28.449 17.436 -16.940 1.00 33.66 150 GLU B C 1
ATOM 2403 O O . GLU B 1 150 ? 27.783 18.469 -16.896 1.00 32.24 150 GLU B O 1
ATOM 2409 N N . SER B 1 151 ? 29.140 17.076 -18.014 1.00 33.13 151 SER B N 1
ATOM 2410 C CA . SER B 1 151 ? 29.131 17.901 -19.211 1.00 31.97 151 SER B CA 1
ATOM 2411 C C . SER B 1 151 ? 27.950 17.544 -20.106 1.00 30.62 151 SER B C 1
ATOM 2412 O O . SER B 1 151 ? 27.413 16.439 -20.042 1.00 31.04 151 SER B O 1
ATOM 2415 N N . ILE B 1 152 ? 27.537 18.501 -20.926 1.00 28.03 152 ILE B N 1
ATOM 2416 C CA . ILE B 1 152 ? 26.431 18.314 -21.853 1.00 26.42 152 ILE B CA 1
ATOM 2417 C C . ILE B 1 152 ? 26.868 18.948 -23.168 1.00 26.28 152 ILE B C 1
ATOM 2418 O O . ILE B 1 152 ? 27.837 19.705 -23.200 1.00 24.85 152 ILE B O 1
ATOM 2423 N N . PRO B 1 153 ? 26.174 18.638 -24.272 1.00 27.52 153 PRO B N 1
ATOM 2424 C CA . PRO B 1 153 ? 26.573 19.242 -25.545 1.00 28.31 153 PRO B CA 1
ATOM 2425 C C . PRO B 1 153 ? 26.504 20.762 -25.424 1.00 27.93 153 PRO B C 1
ATOM 2426 O O . PRO B 1 153 ? 25.632 21.293 -24.731 1.00 27.27 153 PRO B O 1
ATOM 2430 N N . GLU B 1 154 ? 27.425 21.459 -26.085 1.00 27.24 154 GLU B N 1
ATOM 2431 C CA . GLU B 1 154 ? 27.446 22.915 -26.028 1.00 26.44 154 GLU B CA 1
ATOM 2432 C C . GLU B 1 154 ? 26.067 23.495 -26.316 1.00 24.23 154 GLU B C 1
ATOM 2433 O O . GLU B 1 154 ? 25.399 23.113 -27.283 1.00 22.60 154 GLU B O 1
ATOM 2439 N N . GLN B 1 155 ? 25.647 24.414 -25.456 1.00 21.48 155 GLN B N 1
ATOM 2440 C CA . GLN B 1 155 ? 24.360 25.067 -25.592 1.00 19.66 155 GLN B CA 1
ATOM 2441 C C . GLN B 1 155 ? 24.595 26.539 -25.883 1.00 19.83 155 GLN B C 1
ATOM 2442 O O . GLN B 1 155 ? 25.437 27.181 -25.250 1.00 20.91 155 GLN B O 1
ATOM 2448 N N . GLU B 1 156 ? 23.864 27.055 -26.860 1.00 17.20 156 GLU B N 1
ATOM 2449 C CA . GLU B 1 156 ? 23.942 28.463 -27.222 1.00 18.43 156 GLU B CA 1
ATOM 2450 C C . GLU B 1 156 ? 22.676 29.084 -26.646 1.00 17.76 156 GLU B C 1
ATOM 2451 O O . GLU B 1 156 ? 21.579 28.831 -27.156 1.00 17.60 156 GLU B O 1
ATOM 2457 N N . LEU B 1 157 ? 22.806 29.886 -25.592 1.00 16.83 157 LEU B N 1
ATOM 2458 C CA . LEU B 1 157 ? 21.623 30.507 -25.009 1.00 16.00 157 LEU B CA 1
ATOM 2459 C C . LEU B 1 157 ? 21.087 31.573 -25.947 1.00 15.57 157 LEU B C 1
ATOM 2460 O O . LEU B 1 157 ? 21.838 32.400 -26.455 1.00 15.31 157 LEU B O 1
ATOM 2465 N N . CYS B 1 158 ? 19.782 31.551 -26.180 1.00 15.43 158 CYS B N 1
ATOM 2466 C CA . CYS B 1 158 ? 19.170 32.524 -27.074 1.00 17.67 158 CYS B CA 1
ATOM 2467 C C . CYS B 1 158 ? 18.161 33.384 -26.336 1.00 17.39 158 CYS B C 1
ATOM 2468 O O . CYS B 1 158 ? 17.261 32.871 -25.672 1.00 17.03 158 CYS B O 1
ATOM 2471 N N . PHE B 1 159 ? 18.317 34.700 -26.445 1.00 18.05 159 PHE B N 1
ATOM 2472 C CA . PHE B 1 159 ? 17.410 35.613 -25.768 1.00 21.44 159 PHE B CA 1
ATOM 2473 C C . PHE B 1 159 ? 16.336 36.236 -26.653 1.00 23.49 159 PHE B C 1
ATOM 2474 O O . PHE B 1 159 ? 15.331 36.728 -26.143 1.00 25.79 159 PHE B O 1
ATOM 2482 N N . ALA B 1 160 ? 16.538 36.210 -27.968 1.00 25.08 160 ALA B N 1
ATOM 2483 C CA . ALA B 1 160 ? 15.569 36.773 -28.906 1.00 28.80 160 ALA B CA 1
ATOM 2484 C C . ALA B 1 160 ? 14.427 35.793 -29.172 1.00 30.80 160 ALA B C 1
ATOM 2485 O O . ALA B 1 160 ? 14.631 34.579 -29.156 1.00 32.02 160 ALA B O 1
ATOM 2487 N N . LEU B 1 161 ? 13.236 36.333 -29.429 1.00 33.01 161 LEU B N 1
ATOM 2488 C CA . LEU B 1 161 ? 12.029 35.541 -29.696 1.00 36.05 161 LEU B CA 1
ATOM 2489 C C . LEU B 1 161 ? 11.400 34.986 -28.420 1.00 37.23 161 LEU B C 1
ATOM 2490 O O . LEU B 1 161 ? 11.369 33.747 -28.259 1.00 38.86 161 LEU B O 1
#

Radius of gyration: 20.17 Å; Cα contacts (8 Å, |Δi|>4): 818; chains: 2; bounding box: 40×50×62 Å

Sequence (305 aa):
KLQVLPLSQEAFSAYGDVIETQQRDFFHIVERYHDLALVEILEQDCTLISINRAQPANLPLTIHELERHPLGTQAFIPKGEVFVVVVALGDDKPDLSTLRAFITNGEQGVNYHRNVWHHPLFAWQRVTDFLTI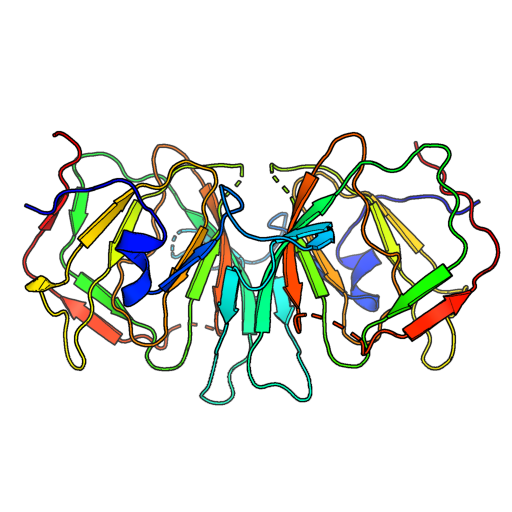DRGDNCDVESIPEQELCFAKLQVLPLSQEAFSAYGDVIETQQRDFFHIVERYHDLALVEILEQDCTLISINRAQPANLPLTIHELERHPLGTQAFIPKGEVFVVVVALGDDKPDLSTLRAFITNGEQGVNYHRNVWHHPLFAWQRVTDFLTIDRGDNCDVESIPEQELCFAL

CATH classification: 2.60.120.480